Protein AF-0000000083667104 (afdb_homodimer)

Solvent-accessible surface area (backbone atoms only — not comparable to full-atom values): 19679 Å² total; per-residue (Å²): 136,78,73,72,74,75,64,78,79,69,70,77,66,68,76,66,66,68,68,72,68,55,72,66,58,61,68,67,57,19,69,73,42,95,52,36,67,61,43,44,55,56,64,67,62,56,71,74,85,70,64,26,41,65,53,47,34,52,52,40,44,51,52,30,41,53,45,38,52,52,40,45,53,52,37,52,53,61,61,67,43,81,88,63,50,70,68,55,45,53,49,37,54,51,29,44,54,34,42,53,48,40,46,52,50,47,61,51,40,53,53,28,56,74,70,64,39,30,64,57,35,26,50,53,26,48,47,42,38,50,36,45,45,30,44,62,47,38,85,48,92,82,55,75,47,71,85,72,84,62,66,59,63,60,49,46,48,52,34,35,54,38,26,51,47,36,24,52,46,32,52,72,63,35,80,130,133,84,67,75,78,73,67,80,76,69,69,79,66,70,75,62,66,68,66,72,66,56,71,65,58,61,70,67,57,18,69,73,41,96,52,35,68,61,41,44,54,56,63,67,62,55,72,74,84,70,65,26,40,66,54,47,34,52,53,41,46,49,53,32,42,52,46,39,52,52,40,45,54,51,38,54,51,59,61,67,42,82,86,63,50,71,67,54,45,52,48,38,54,50,29,43,54,33,42,53,50,40,45,52,50,48,60,52,40,52,52,28,56,75,70,64,39,29,65,59,37,26,50,52,27,50,47,41,38,50,36,44,44,31,44,61,48,38,84,49,92,80,56,77,47,70,86,71,84,62,66,59,65,61,49,44,48,52,34,36,54,38,26,52,49,35,23,52,44,32,52,74,63,35,80,131

Foldseek 3Di:
DPPPPPDDPDDVVVCPVPVVQAADDQQVLLVPAPHSVVSSVQQVPDDDDDRGLLVSLLSLLVVLLVLLVVLLVVLVVQCVDPPDDPLSNVLSVLLNVLSVVLNVLSVVLNVCSVVLVLVVSLVSLVVNLVSLCCSQCNDDPPDGGDPDPDCNNVSSVVSNRSSRSSNSSSVVSPDD/DPPDDPDDPDDPVVCPVPVVQAADDQQVLLVPAPHSVVSSVQQVPDDDDDRGLLVSLLSLLVVLLVLLVVLLVVLVVQCVDPPDDPLSNVLSVLLNVLSVVLNVLSVVLNVCSVVLVLVVSLVSLVVNLVSLCCSQQNDDPPDGGDPDPDCNNVSSVVSNRSSRSSSSSSVVSDDD

InterPro domains:
  IPR006501 Pectinesterase inhibitor domain [PF04043] (26-136)
  IPR006501 Pectinesterase inhibitor domain [SM00856] (21-169)
  IPR006501 Pectinesterase inhibitor domain [TIGR01614] (4-137)
  IPR034086 Pectinesterase inhibitor, plant [cd15797] (22-173)
  IPR035513 Invertase/pectin methylesterase inhibitor domain superfamily [G3DSA:1.20.140.40] (25-174)
  IPR035513 Invertase/pectin methylesterase inhibitor domain superfamily [SSF101148] (26-173)
  IPR052421 Plant Cell Wall Enzyme Inhibitor [PTHR36710] (5-174)

Secondary structure (DSSP, 8-state):
-GGGGG-------------------HHHHHTTSS-HHHHHHHHHT--SS--SHHHHHHHHHHHHHHHHHHHHHHHHHHHH-TT--HHHHHHHHHHHHHHHHHHHHHHHHHHHHHTT-HHHHHHHHHHHHHHHHHHHH-SSTTSPPP---SSHHHHHHHHHHHHHHHHHHHHHHS--/---GGGS------------------HHHHHTTSS-HHHHHHHHHT--SS--SHHHHHHHHHHHHHHHHHHHHHHHHHHHH-TT--HHHHHHHHHHHHHHHHHHHHHHHHHHHHHTT-HHHHHHHHHHHHHHHHHHHH-SSTTSPPP---SSHHHHHHHHHHHHHHHHHHHHHHS--

pLDDT: mean 89.09, std 19.54, range [28.02, 98.94]

Radius of gyration: 26.1 Å; Cα contacts (8 Å, |Δi|>4): 367; chains: 2; bounding box: 77×84×52 Å

Structure (mmCIF, N/CA/C/O backbone):
data_AF-0000000083667104-model_v1
#
loop_
_entity.id
_entity.type
_entity.pdbx_description
1 polymer 'Pectinesterase inhibitor 2-like'
#
loop_
_atom_site.group_PDB
_atom_site.id
_atom_site.type_symbol
_atom_site.label_atom_id
_atom_site.label_alt_id
_atom_site.label_comp_id
_atom_site.label_asym_id
_atom_site.label_entity_id
_atom_site.label_seq_id
_atom_site.pdbx_PDB_ins_code
_atom_site.Cartn_x
_atom_site.Cartn_y
_atom_site.Cartn_z
_atom_site.occupancy
_atom_site.B_iso_or_equiv
_atom_site.auth_seq_id
_atom_site.auth_comp_id
_atom_site.auth_asym_id
_atom_site.auth_atom_id
_atom_site.pdbx_PDB_model_num
ATOM 1 N N . MET A 1 1 ? 40.188 38.938 21.281 1 31.81 1 MET A N 1
ATOM 2 C CA . MET A 1 1 ? 38.781 38.656 21.531 1 31.81 1 MET A CA 1
ATOM 3 C C . MET A 1 1 ? 38.188 37.719 20.484 1 31.81 1 MET A C 1
ATOM 5 O O . MET A 1 1 ? 37.031 37.875 20.062 1 31.81 1 MET A O 1
ATOM 9 N N . ALA A 1 2 ? 38.938 37.031 19.875 1 39.56 2 ALA A N 1
ATOM 10 C CA . ALA A 1 2 ? 38.875 36.156 18.703 1 39.56 2 ALA A CA 1
ATOM 11 C C . ALA A 1 2 ? 38 34.938 18.969 1 39.56 2 ALA A C 1
ATOM 13 O O . ALA A 1 2 ? 37.969 34 18.172 1 39.56 2 ALA A O 1
ATOM 14 N N . ARG A 1 3 ? 37.562 34.875 20.297 1 39.25 3 ARG A N 1
ATOM 15 C CA . ARG A 1 3 ? 37.219 33.531 20.719 1 39.25 3 ARG A CA 1
ATOM 16 C C . ARG A 1 3 ? 36 33 19.938 1 39.25 3 ARG A C 1
ATOM 18 O O . ARG A 1 3 ? 35.75 31.781 19.922 1 39.25 3 ARG A O 1
ATOM 25 N N . LEU A 1 4 ? 35.031 33.875 19.766 1 39.53 4 LEU A N 1
ATOM 26 C CA . LEU A 1 4 ? 33.625 33.469 19.781 1 39.53 4 LEU A CA 1
ATOM 27 C C . LEU A 1 4 ? 33.281 32.75 18.484 1 39.53 4 LEU A C 1
ATOM 29 O O . LEU A 1 4 ? 32.094 32.438 18.25 1 39.53 4 LEU A O 1
ATOM 33 N N . SER A 1 5 ? 34.094 32.844 17.531 1 38.12 5 SER A N 1
ATOM 34 C CA . SER A 1 5 ? 33.5 32.531 16.25 1 38.12 5 SER A CA 1
ATOM 35 C C . SER A 1 5 ? 33.125 31.047 16.172 1 38.12 5 SER A C 1
ATOM 37 O O . SER A 1 5 ? 32.812 30.531 15.094 1 38.12 5 SER A O 1
ATOM 39 N N . PHE A 1 6 ? 33.719 30.266 17 1 39.62 6 PHE A N 1
ATOM 40 C CA . PHE A 1 6 ? 33.719 28.875 16.531 1 39.62 6 PHE A CA 1
ATOM 41 C C . PHE A 1 6 ? 32.281 28.297 16.609 1 39.62 6 PHE A C 1
ATOM 43 O O . PHE A 1 6 ? 32.125 27.078 16.562 1 39.62 6 PHE A O 1
ATOM 50 N N . ILE A 1 7 ? 31.266 29.109 17.094 1 34.06 7 ILE A N 1
ATOM 51 C CA . ILE A 1 7 ? 30.156 28.359 17.641 1 34.06 7 ILE A CA 1
ATOM 52 C C . ILE A 1 7 ? 29.578 27.422 16.578 1 34.06 7 ILE A C 1
ATOM 54 O O . ILE A 1 7 ? 29.438 26.219 16.812 1 34.06 7 ILE A O 1
ATOM 58 N N . ILE A 1 8 ? 28.281 27.75 16.094 1 35.47 8 ILE A N 1
ATOM 59 C CA . ILE A 1 8 ? 27.016 27.031 15.961 1 35.47 8 ILE A CA 1
ATOM 60 C C . ILE A 1 8 ? 26.984 26.281 14.633 1 35.47 8 ILE A C 1
ATOM 62 O O . ILE A 1 8 ? 26.562 26.844 13.609 1 35.47 8 ILE A O 1
ATOM 66 N N . VAL A 1 9 ? 28.047 26.016 13.992 1 39.09 9 VAL A N 1
ATOM 67 C CA . VAL A 1 9 ? 27.812 25.141 12.844 1 39.09 9 VAL A CA 1
ATOM 68 C C . VAL A 1 9 ? 27.047 23.906 13.281 1 39.09 9 VAL A C 1
ATOM 70 O O . VAL A 1 9 ? 27.547 22.781 13.188 1 39.09 9 VAL A O 1
ATOM 73 N N . VAL A 1 10 ? 26.344 24 14.406 1 32.97 10 VAL A N 1
ATOM 74 C CA . VAL A 1 10 ? 25.734 22.781 14.922 1 32.97 10 VAL A CA 1
ATOM 75 C C . VAL A 1 10 ? 25.156 21.969 13.766 1 32.97 10 VAL A C 1
ATOM 77 O O . VAL A 1 10 ? 24.953 22.5 12.664 1 32.97 10 VAL A O 1
ATOM 80 N N . PHE A 1 11 ? 24.219 20.969 14.242 1 32.06 11 PHE A N 1
ATOM 81 C CA . PHE A 1 11 ? 23.578 19.656 14.188 1 32.06 11 PHE A CA 1
ATOM 82 C C . PHE A 1 11 ? 22.5 19.609 13.117 1 32.06 11 PHE A C 1
ATOM 84 O O . PHE A 1 11 ? 21.438 19.016 13.32 1 32.06 11 PHE A O 1
ATOM 91 N N . LEU A 1 12 ? 22.312 20.594 12.414 1 32.56 12 LEU A N 1
ATOM 92 C CA . LEU A 1 12 ? 21.375 20.188 11.375 1 32.56 12 LEU A CA 1
ATOM 93 C C . LEU A 1 12 ? 21.75 18.828 10.805 1 32.56 12 LEU A C 1
ATOM 95 O O . LEU A 1 12 ? 22.297 18.75 9.703 1 32.56 12 LEU A O 1
ATOM 99 N N . LEU A 1 13 ? 22.641 18.062 11.406 1 33.5 13 LEU A N 1
ATOM 100 C CA . LEU A 1 13 ? 22.625 16.672 10.969 1 33.5 13 LEU A CA 1
ATOM 101 C C . LEU A 1 13 ? 21.203 16.188 10.758 1 33.5 13 LEU A C 1
ATOM 103 O O . LEU A 1 13 ? 20.469 15.984 11.727 1 33.5 13 LEU A O 1
ATOM 107 N N . CYS A 1 14 ? 20.391 16.812 9.984 1 36.59 14 CYS A N 1
ATOM 108 C CA . CYS A 1 14 ? 19.281 16.172 9.305 1 36.59 14 CYS A CA 1
ATOM 109 C C . CYS A 1 14 ? 19.391 14.648 9.383 1 36.59 14 CYS A C 1
ATOM 111 O O . CYS A 1 14 ? 20.344 14.07 8.859 1 36.59 14 CYS A O 1
ATOM 113 N N . VAL A 1 15 ? 18.969 13.977 10.438 1 36.56 15 VAL A N 1
ATOM 114 C CA . VAL A 1 15 ? 18.641 12.57 10.648 1 36.56 15 VAL A CA 1
ATOM 115 C C . VAL A 1 15 ? 18.203 11.945 9.328 1 36.56 15 VAL A C 1
ATOM 117 O O . VAL A 1 15 ? 17.016 11.992 8.977 1 36.56 15 VAL A O 1
ATOM 120 N N . SER A 1 16 ? 18.547 12.477 8.211 1 38.41 16 SER A N 1
ATOM 121 C CA . SER A 1 16 ? 18.406 11.406 7.234 1 38.41 16 SER A CA 1
ATOM 122 C C . SER A 1 16 ? 18.906 10.078 7.797 1 38.41 16 SER A C 1
ATOM 124 O O . SER A 1 16 ? 20.109 9.812 7.812 1 38.41 16 SER A O 1
ATOM 126 N N . PHE A 1 17 ? 18.594 9.648 8.922 1 38.94 17 PHE A N 1
ATOM 127 C CA . PHE A 1 17 ? 18.859 8.227 9.133 1 38.94 17 PHE A CA 1
ATOM 128 C C . PHE A 1 17 ? 18.875 7.477 7.809 1 38.94 17 PHE A C 1
ATOM 130 O O . PHE A 1 17 ? 17.828 7.301 7.18 1 38.94 17 PHE A O 1
ATOM 137 N N . ILE A 1 18 ? 19.781 7.762 6.98 1 44.53 18 ILE A N 1
ATOM 138 C CA . ILE A 1 18 ? 20.062 6.703 6.016 1 44.53 18 ILE A CA 1
ATOM 139 C C . ILE A 1 18 ? 19.688 5.348 6.613 1 44.53 18 ILE A C 1
ATOM 141 O O . ILE A 1 18 ? 20.391 4.832 7.484 1 44.53 18 ILE A O 1
ATOM 145 N N . TYR A 1 19 ? 18.547 5.211 7.02 1 49.09 19 TYR A N 1
ATOM 146 C CA . TYR A 1 19 ? 18.188 3.838 7.352 1 49.09 19 TYR A CA 1
ATOM 147 C C . TYR A 1 19 ? 18.984 2.842 6.527 1 49.09 19 TYR A C 1
ATOM 149 O O . TYR A 1 19 ? 18.875 2.814 5.297 1 49.09 19 TYR A O 1
ATOM 157 N N . ALA A 1 20 ? 20.375 2.775 6.766 1 58.25 20 ALA A N 1
ATOM 158 C CA . ALA A 1 20 ? 21.141 1.688 6.164 1 58.25 20 ALA A CA 1
ATOM 159 C C . ALA A 1 20 ? 20.25 0.479 5.883 1 58.25 20 ALA A C 1
ATOM 161 O O . ALA A 1 20 ? 19.547 -0.002 6.777 1 58.25 20 ALA A O 1
ATOM 162 N N . THR A 1 21 ? 19.969 0.361 4.602 1 77.19 21 THR A N 1
ATOM 163 C CA . THR A 1 21 ? 19.172 -0.807 4.227 1 77.19 21 THR A CA 1
ATOM 164 C C . THR A 1 21 ? 19.859 -2.092 4.688 1 77.19 21 THR A C 1
ATOM 166 O O . THR A 1 21 ? 21.094 -2.195 4.648 1 77.19 21 THR A O 1
ATOM 169 N N . LYS A 1 2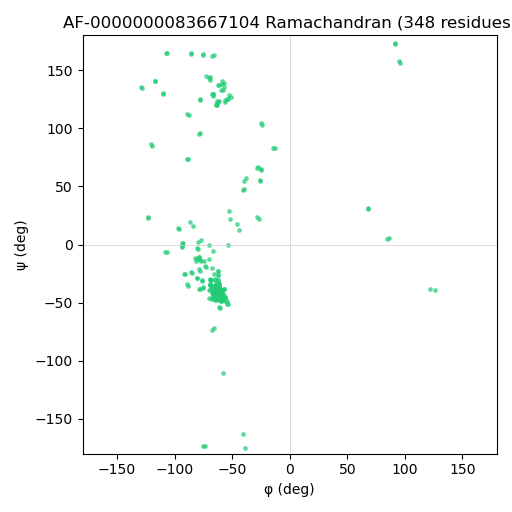2 ? 19.328 -2.852 5.387 1 90.19 22 LYS A N 1
ATOM 170 C CA . LYS A 1 22 ? 19.781 -4.121 5.938 1 90.19 22 LYS A CA 1
ATOM 171 C C . LYS A 1 22 ? 20.328 -5.035 4.844 1 90.19 22 LYS A C 1
ATOM 173 O O . LYS A 1 22 ? 19.75 -5.129 3.762 1 90.19 22 LYS A O 1
ATOM 178 N N . ILE A 1 23 ? 21.609 -5.496 5.145 1 94.69 23 ILE A N 1
ATOM 179 C CA . ILE A 1 23 ? 22.219 -6.441 4.223 1 94.69 23 ILE A CA 1
ATOM 180 C C . ILE A 1 23 ? 22.297 -7.82 4.875 1 94.69 23 ILE A C 1
ATOM 182 O O . ILE A 1 23 ? 22.688 -7.941 6.043 1 94.69 23 ILE A O 1
ATOM 186 N N . VAL A 1 24 ? 21.844 -8.852 4.199 1 96.12 24 VAL A N 1
ATOM 187 C CA . VAL A 1 24 ? 21.953 -10.258 4.574 1 96.12 24 VAL A CA 1
ATOM 188 C C . VAL A 1 24 ? 22.547 -11.055 3.414 1 96.12 24 VAL A C 1
ATOM 190 O O . VAL A 1 24 ? 22.156 -10.867 2.26 1 96.12 24 VAL A O 1
ATOM 193 N N . ASP A 1 25 ? 23.453 -11.875 3.746 1 96.25 25 ASP A N 1
ATOM 194 C CA . ASP A 1 25 ? 24.094 -12.703 2.732 1 96.25 25 ASP A CA 1
ATOM 195 C C . ASP A 1 25 ? 23.062 -13.547 1.978 1 96.25 25 ASP A C 1
ATOM 197 O O . ASP A 1 25 ? 22.172 -14.141 2.588 1 96.25 25 ASP A O 1
ATOM 201 N N . VAL A 1 26 ? 23.266 -13.625 0.68 1 97.75 26 VAL A N 1
ATOM 202 C CA . VAL A 1 26 ? 22.344 -14.344 -0.194 1 97.75 26 VAL A CA 1
ATOM 203 C C . VAL A 1 26 ? 22.234 -15.797 0.25 1 97.75 26 VAL A C 1
ATOM 205 O O . VAL A 1 26 ? 21.141 -16.375 0.266 1 97.75 26 VAL A O 1
ATOM 208 N N . ASN A 1 27 ? 23.359 -16.422 0.573 1 97.25 27 ASN A N 1
ATOM 209 C CA . ASN A 1 27 ? 23.344 -17.812 1.017 1 97.25 27 ASN A CA 1
ATOM 210 C C . ASN A 1 27 ? 22.484 -17.984 2.266 1 97.25 27 ASN A C 1
ATOM 212 O O . ASN A 1 27 ? 21.766 -18.984 2.402 1 97.25 27 ASN A O 1
ATOM 216 N N . THR A 1 28 ? 22.562 -17.047 3.125 1 98 28 THR A N 1
ATOM 217 C CA . THR A 1 28 ? 21.766 -17.062 4.348 1 98 28 THR A CA 1
ATOM 218 C C . THR A 1 28 ? 20.281 -16.953 4.02 1 98 28 THR A C 1
ATOM 220 O O . THR A 1 28 ? 19.453 -17.688 4.578 1 98 28 THR A O 1
ATOM 223 N N . ILE A 1 29 ? 19.938 -16.062 3.078 1 98.44 29 ILE A N 1
ATOM 224 C CA . ILE A 1 29 ? 18.547 -15.906 2.643 1 98.44 29 ILE A CA 1
ATOM 225 C C . ILE A 1 29 ? 18.047 -17.219 2.033 1 98.44 29 ILE A C 1
ATOM 227 O O . ILE A 1 29 ? 17 -17.719 2.412 1 98.44 29 ILE A O 1
ATOM 231 N N . CYS A 1 30 ? 18.859 -17.766 1.195 1 98.69 30 CYS A N 1
ATOM 232 C CA . CYS A 1 30 ? 18.406 -18.844 0.333 1 98.69 30 CYS A CA 1
ATOM 233 C C . CYS A 1 30 ? 18.328 -20.172 1.096 1 98.69 30 CYS A C 1
ATOM 235 O O . CYS A 1 30 ? 17.578 -21.062 0.722 1 98.69 30 CYS A O 1
ATOM 237 N N . LYS A 1 31 ? 19.031 -20.297 2.146 1 98.31 31 LYS A N 1
ATOM 238 C CA . LYS A 1 31 ? 18.969 -21.5 2.982 1 98.31 31 LYS A CA 1
ATOM 239 C C . LYS A 1 31 ? 17.562 -21.672 3.57 1 98.31 31 LYS A C 1
ATOM 241 O O . LYS A 1 31 ? 17.172 -22.781 3.934 1 98.31 31 LYS A O 1
ATOM 246 N N . ASN A 1 32 ? 16.859 -20.594 3.646 1 97.88 32 ASN A N 1
ATOM 247 C CA . ASN A 1 32 ? 15.523 -20.609 4.246 1 97.88 32 ASN A CA 1
ATOM 248 C C . ASN A 1 32 ? 14.43 -20.734 3.189 1 97.88 32 ASN A C 1
ATOM 250 O O . ASN A 1 32 ? 13.258 -20.5 3.475 1 97.88 32 ASN A O 1
ATOM 254 N N . THR A 1 33 ? 14.75 -21.062 2.02 1 98.5 33 THR A N 1
ATOM 255 C CA . THR A 1 33 ? 13.766 -21.266 0.959 1 98.5 33 THR A CA 1
ATOM 256 C C . THR A 1 33 ? 13.594 -22.75 0.645 1 98.5 33 THR A C 1
ATOM 258 O O . THR A 1 33 ? 14.43 -23.562 1.024 1 98.5 33 THR A O 1
ATOM 261 N N . ILE A 1 34 ? 12.562 -23.016 -0.033 1 97.81 34 ILE A N 1
ATOM 262 C CA . ILE A 1 34 ? 12.25 -24.391 -0.404 1 97.81 34 ILE A CA 1
ATOM 263 C C . ILE A 1 34 ? 13.305 -24.906 -1.381 1 97.81 34 ILE A C 1
ATOM 265 O O . ILE A 1 34 ? 13.703 -26.078 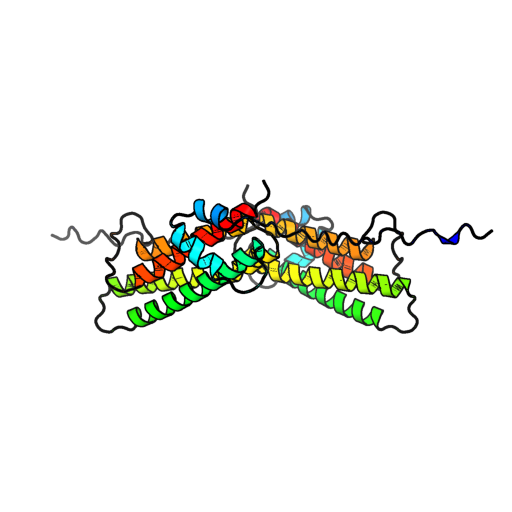-1.306 1 97.81 34 ILE A O 1
ATOM 269 N N . ASN A 1 35 ? 13.727 -24.141 -2.336 1 98.44 35 ASN A N 1
ATOM 270 C CA . ASN A 1 35 ? 14.734 -24.469 -3.34 1 98.44 35 ASN A CA 1
ATOM 271 C C . ASN A 1 35 ? 15.922 -23.5 -3.277 1 98.44 35 ASN A C 1
ATOM 273 O O . ASN A 1 35 ? 15.992 -22.547 -4.055 1 98.44 35 ASN A O 1
ATOM 277 N N . PRO A 1 36 ? 16.891 -23.812 -2.41 1 98.62 36 PRO A N 1
ATOM 278 C CA . PRO A 1 36 ? 18.016 -22.906 -2.189 1 98.62 36 PRO A CA 1
ATOM 279 C C . PRO A 1 36 ? 18.844 -22.672 -3.449 1 98.62 36 PRO A C 1
ATOM 281 O O . PRO A 1 36 ? 19.359 -21.562 -3.664 1 98.62 36 PRO A O 1
ATOM 284 N N . SER A 1 37 ? 19 -23.672 -4.25 1 98.44 37 SER A N 1
ATOM 285 C CA . SER A 1 37 ? 19.781 -23.531 -5.469 1 98.44 37 SER A CA 1
ATOM 286 C C . SER A 1 37 ? 19.109 -22.547 -6.438 1 98.44 37 SER A C 1
ATOM 288 O O . SER A 1 37 ? 19.781 -21.688 -7.012 1 98.44 37 SER A O 1
ATOM 290 N N . PHE A 1 38 ? 17.875 -22.719 -6.613 1 98.75 38 PHE A N 1
ATOM 291 C CA . PHE A 1 38 ? 17.125 -21.781 -7.461 1 98.75 38 PHE A CA 1
ATOM 292 C C . PHE A 1 38 ? 17.203 -20.375 -6.918 1 98.75 38 PHE A C 1
ATOM 294 O O . PHE A 1 38 ? 17.453 -19.422 -7.672 1 98.75 38 PHE A O 1
ATOM 301 N N . CYS A 1 39 ? 17 -20.188 -5.598 1 98.88 39 CYS A N 1
ATOM 302 C CA . CYS A 1 39 ? 17.094 -18.906 -4.918 1 98.88 39 CYS A CA 1
ATOM 303 C C . CYS A 1 39 ? 18.438 -18.25 -5.172 1 98.88 39 CYS A C 1
ATOM 305 O O . CYS A 1 39 ? 18.516 -17.094 -5.57 1 98.88 39 CYS A O 1
ATOM 307 N N . SER A 1 40 ? 19.516 -19.016 -4.992 1 98.44 40 SER A N 1
ATOM 308 C CA . SER A 1 40 ? 20.875 -18.5 -5.172 1 98.44 40 SER A CA 1
ATOM 309 C C . SER A 1 40 ? 21.094 -18.031 -6.602 1 98.44 40 SER A C 1
ATOM 311 O O . SER A 1 40 ? 21.641 -16.938 -6.82 1 98.44 40 SER A O 1
ATOM 313 N N . THR A 1 41 ? 20.703 -18.781 -7.516 1 98.44 41 THR A N 1
ATOM 314 C CA . THR A 1 41 ? 20.844 -18.422 -8.922 1 98.44 41 THR A CA 1
ATOM 315 C C . THR A 1 41 ? 20.078 -17.141 -9.227 1 98.44 41 THR A C 1
ATOM 317 O O . THR A 1 41 ? 20.609 -16.219 -9.852 1 98.44 41 THR A O 1
ATOM 320 N N . LEU A 1 42 ? 18.844 -17.078 -8.781 1 98.69 42 LEU A N 1
ATOM 321 C CA . LEU A 1 42 ? 17.984 -15.938 -9.055 1 98.69 42 LEU A CA 1
ATOM 322 C C . LEU A 1 42 ? 18.578 -14.664 -8.461 1 98.69 42 LEU A C 1
ATOM 324 O O . LEU A 1 42 ? 18.766 -13.672 -9.172 1 98.69 42 LEU A O 1
ATOM 328 N N . LEU A 1 43 ? 18.906 -14.648 -7.172 1 98.56 43 LEU A N 1
ATOM 329 C CA . LEU A 1 43 ? 19.359 -13.445 -6.488 1 98.56 43 LEU A CA 1
ATOM 330 C C . LEU A 1 43 ? 20.719 -13.008 -6.992 1 98.56 43 LEU A C 1
ATOM 332 O O . LEU A 1 43 ? 21.016 -11.812 -7.055 1 98.56 43 LEU A O 1
ATOM 336 N N . ASN A 1 44 ? 21.516 -13.961 -7.406 1 97.12 44 ASN A N 1
ATOM 337 C CA . ASN A 1 44 ? 22.844 -13.617 -7.93 1 97.12 44 ASN A CA 1
ATOM 338 C C . ASN A 1 44 ? 22.75 -13.086 -9.359 1 97.12 44 ASN A C 1
ATOM 340 O O . ASN A 1 44 ? 23.719 -12.523 -9.875 1 97.12 44 ASN A O 1
ATOM 344 N N . SER A 1 45 ? 21.688 -13.258 -9.945 1 96.81 45 SER A N 1
ATOM 345 C CA . SER A 1 45 ? 21.5 -12.758 -11.305 1 96.81 45 SER A CA 1
ATOM 346 C C . SER A 1 45 ? 21.141 -11.273 -11.305 1 96.81 45 SER A C 1
ATOM 348 O O . SER A 1 45 ? 21.125 -10.633 -12.359 1 96.81 45 SER A O 1
ATOM 350 N N . LYS A 1 46 ? 20.781 -10.758 -10.164 1 95.5 46 LYS A N 1
ATOM 351 C CA . LYS A 1 46 ? 20.438 -9.336 -10.102 1 95.5 46 LYS A CA 1
ATOM 352 C C . LYS A 1 46 ? 21.609 -8.477 -10.57 1 95.5 46 LYS A C 1
ATOM 354 O O . LYS A 1 46 ? 22.75 -8.656 -10.109 1 95.5 46 LYS A O 1
ATOM 359 N N . SER A 1 47 ? 21.359 -7.578 -11.375 1 91.88 47 SER A N 1
ATOM 360 C CA . SER A 1 47 ? 22.359 -6.621 -11.82 1 91.88 47 SER A CA 1
ATOM 361 C C . SER A 1 47 ? 22.469 -5.445 -10.859 1 91.88 47 SER A C 1
ATOM 363 O O . SER A 1 47 ? 21.594 -5.242 -10.016 1 91.88 47 SER A O 1
ATOM 365 N N . GLY A 1 48 ? 23.469 -4.797 -11 1 87.06 48 GLY A N 1
ATOM 366 C CA . GLY A 1 48 ? 23.656 -3.619 -10.164 1 87.06 48 GLY A CA 1
ATOM 367 C C . GLY A 1 48 ? 24.406 -3.902 -8.883 1 87.06 48 GLY A C 1
ATOM 368 O O . GLY A 1 48 ? 24.594 -5.062 -8.508 1 87.06 48 GLY A O 1
ATOM 369 N N . ALA A 1 49 ? 24.703 -2.84 -8.234 1 78.62 49 ALA A N 1
ATOM 370 C CA . ALA A 1 49 ? 25.609 -2.959 -7.09 1 78.62 49 ALA A CA 1
ATOM 371 C C . ALA A 1 49 ? 24.828 -3.191 -5.797 1 78.62 49 ALA A C 1
ATOM 373 O O . ALA A 1 49 ? 25.328 -3.826 -4.867 1 78.62 49 ALA A O 1
ATOM 374 N N . SER A 1 50 ? 23.641 -2.775 -5.785 1 85.31 50 SER A N 1
ATOM 375 C CA . SER A 1 50 ? 22.922 -2.857 -4.516 1 85.31 50 SER A CA 1
ATOM 376 C C . SER A 1 50 ? 22.438 -4.277 -4.242 1 85.31 50 SER A C 1
ATOM 378 O O . SER A 1 50 ? 21.797 -4.898 -5.09 1 85.31 50 SER A O 1
ATOM 380 N N . ARG A 1 51 ? 22.906 -4.695 -3.039 1 91.56 51 ARG A N 1
ATOM 381 C CA . ARG A 1 51 ? 22.5 -6.035 -2.621 1 91.56 51 ARG A CA 1
ATOM 382 C C . ARG A 1 51 ? 21.797 -5.996 -1.272 1 91.56 51 ARG A C 1
ATOM 384 O O . ARG A 1 51 ? 21.781 -6.988 -0.539 1 91.56 51 ARG A O 1
ATOM 391 N N . ASP A 1 52 ? 21.25 -4.828 -0.956 1 96.12 52 ASP A N 1
ATOM 392 C CA . ASP A 1 52 ? 20.484 -4.773 0.289 1 96.12 52 ASP A CA 1
ATOM 393 C C . ASP A 1 52 ? 19.125 -5.449 0.134 1 96.12 52 ASP A C 1
ATOM 395 O O . ASP A 1 52 ? 18.688 -5.711 -0.986 1 96.12 52 ASP A O 1
ATOM 399 N N . LEU A 1 53 ? 18.516 -5.754 1.227 1 97.94 53 LEU A N 1
ATOM 400 C CA . LEU A 1 53 ? 17.281 -6.535 1.245 1 97.94 53 LEU A CA 1
ATOM 401 C C . LEU A 1 53 ? 16.188 -5.848 0.431 1 97.94 53 LEU A C 1
ATOM 403 O O . LEU A 1 53 ? 15.43 -6.512 -0.281 1 97.94 53 LEU A O 1
ATOM 407 N N . VAL A 1 54 ? 16.047 -4.543 0.576 1 97.69 54 VAL A N 1
ATOM 408 C CA . VAL A 1 54 ? 15 -3.826 -0.135 1 97.69 54 VAL A CA 1
ATOM 409 C C . VAL A 1 54 ? 15.211 -3.947 -1.641 1 97.69 54 VAL A C 1
ATOM 411 O O . VAL A 1 54 ? 14.281 -4.242 -2.389 1 97.69 54 VAL A O 1
ATOM 414 N N . SER A 1 55 ? 16.453 -3.734 -2.053 1 97.5 55 SER A N 1
ATOM 415 C CA . SER A 1 55 ? 16.75 -3.838 -3.477 1 97.5 55 SER A CA 1
ATOM 416 C C . SER A 1 55 ? 16.562 -5.266 -3.98 1 97.5 55 SER A C 1
ATOM 418 O O . SER A 1 55 ? 16.094 -5.473 -5.102 1 97.5 55 SER A O 1
ATOM 420 N N . LEU A 1 56 ? 16.891 -6.266 -3.232 1 98.5 56 LEU A N 1
ATOM 421 C CA . LEU A 1 56 ? 16.672 -7.66 -3.598 1 98.5 56 LEU A CA 1
ATOM 422 C C . LEU A 1 56 ? 15.18 -7.973 -3.689 1 98.5 56 LEU A C 1
ATOM 424 O O . LEU A 1 56 ? 14.734 -8.656 -4.617 1 98.5 56 LEU A O 1
ATOM 428 N N . ALA A 1 57 ? 14.484 -7.457 -2.721 1 98.56 57 ALA A N 1
ATOM 429 C CA . ALA A 1 57 ? 13.039 -7.664 -2.744 1 98.56 57 ALA A CA 1
ATOM 430 C C . ALA A 1 57 ? 12.414 -7.051 -3.994 1 98.56 57 ALA A C 1
ATOM 432 O O . ALA A 1 57 ? 11.617 -7.695 -4.68 1 98.56 57 ALA A O 1
ATOM 433 N N . GLN A 1 58 ? 12.836 -5.836 -4.309 1 98.38 58 GLN A N 1
ATOM 434 C CA . GLN A 1 58 ? 12.32 -5.156 -5.492 1 98.38 58 GLN A CA 1
ATOM 435 C C . GLN A 1 58 ? 12.648 -5.941 -6.762 1 98.38 58 GLN A C 1
ATOM 437 O O . GLN A 1 58 ? 11.781 -6.133 -7.621 1 98.38 58 GLN A O 1
ATOM 442 N N . TYR A 1 59 ? 13.875 -6.371 -6.867 1 98.69 59 TYR A N 1
ATOM 443 C CA . TYR A 1 59 ? 14.289 -7.172 -8.016 1 98.69 59 TYR A CA 1
ATOM 444 C C . TYR A 1 59 ? 13.438 -8.43 -8.141 1 98.69 59 TYR A C 1
ATOM 446 O O . TYR A 1 59 ? 12.961 -8.758 -9.234 1 98.69 59 TYR A O 1
ATOM 454 N N . THR A 1 60 ? 13.25 -9.102 -7.074 1 98.88 60 THR A N 1
ATOM 455 C CA . THR A 1 60 ? 12.531 -10.375 -7.094 1 98.88 60 THR A CA 1
ATOM 456 C C . THR A 1 60 ? 11.047 -10.156 -7.391 1 98.88 60 THR A C 1
ATOM 458 O O . THR A 1 60 ? 10.422 -10.977 -8.062 1 98.88 60 THR A O 1
ATOM 461 N N . ILE A 1 61 ? 10.477 -9.039 -6.902 1 98.94 61 ILE A N 1
ATOM 462 C CA . ILE A 1 61 ? 9.102 -8.672 -7.238 1 98.94 61 ILE A CA 1
ATOM 463 C C . ILE A 1 61 ? 8.984 -8.445 -8.742 1 98.94 61 ILE A C 1
ATOM 465 O O . ILE A 1 61 ? 8.023 -8.891 -9.375 1 98.94 61 ILE A O 1
ATOM 469 N N . ASP A 1 62 ? 9.961 -7.816 -9.281 1 98.88 62 ASP A N 1
ATOM 470 C CA . ASP A 1 62 ? 9.945 -7.59 -10.727 1 98.88 62 ASP A CA 1
ATOM 471 C C . ASP A 1 62 ? 10.016 -8.914 -11.492 1 98.88 62 ASP A C 1
ATOM 473 O O . ASP A 1 62 ? 9.344 -9.086 -12.508 1 98.88 62 ASP A O 1
ATOM 477 N N . VAL A 1 63 ? 10.844 -9.812 -11.062 1 98.94 63 VAL A N 1
ATOM 478 C CA . VAL A 1 63 ? 10.945 -11.125 -11.688 1 98.94 63 VAL A CA 1
ATOM 479 C C . VAL A 1 63 ? 9.609 -11.859 -11.586 1 98.94 63 VAL A C 1
ATOM 481 O O . VAL A 1 63 ? 9.141 -12.445 -12.562 1 98.94 63 VAL A O 1
ATOM 484 N N . ALA A 1 64 ? 9 -11.812 -10.383 1 98.94 64 ALA A N 1
ATOM 485 C CA . ALA A 1 64 ? 7.691 -12.438 -10.195 1 98.94 64 ALA A CA 1
ATOM 486 C C . ALA A 1 64 ? 6.656 -11.82 -11.133 1 98.94 64 ALA A C 1
ATOM 488 O O . ALA A 1 64 ? 5.84 -12.539 -11.719 1 98.94 64 ALA A O 1
ATOM 489 N N . HIS A 1 65 ? 6.648 -10.531 -11.227 1 98.94 65 HIS A N 1
ATOM 490 C CA . HIS A 1 65 ? 5.715 -9.82 -12.094 1 98.94 65 HIS A CA 1
ATOM 491 C C . HIS A 1 65 ? 5.852 -10.273 -13.547 1 98.94 65 HIS A C 1
ATOM 493 O O . HIS A 1 65 ? 4.852 -10.562 -14.203 1 98.94 65 HIS A O 1
ATOM 499 N N . THR A 1 66 ? 7.055 -10.336 -14.023 1 98.94 66 THR A N 1
ATOM 500 C CA . THR A 1 66 ? 7.32 -10.789 -15.391 1 98.94 66 THR A CA 1
ATOM 501 C C . THR A 1 66 ? 6.816 -12.211 -15.594 1 98.94 66 THR A C 1
ATOM 503 O O . THR A 1 66 ? 6.129 -12.5 -16.578 1 98.94 66 THR A O 1
ATOM 506 N N . ASN A 1 67 ? 7.141 -13.102 -14.664 1 98.94 67 ASN A N 1
ATOM 507 C CA . ASN A 1 67 ? 6.727 -14.492 -14.805 1 98.94 67 ASN A CA 1
ATOM 508 C C . ASN A 1 67 ? 5.215 -14.648 -14.695 1 98.94 67 ASN A C 1
ATOM 510 O O . ASN A 1 67 ? 4.617 -15.477 -15.383 1 98.94 67 ASN A O 1
ATOM 514 N N . ALA A 1 68 ? 4.602 -13.859 -13.836 1 98.94 68 ALA A N 1
ATOM 515 C CA . ALA A 1 68 ? 3.143 -13.883 -13.758 1 98.94 68 ALA A CA 1
ATOM 516 C C . ALA A 1 68 ? 2.51 -13.414 -15.062 1 98.94 68 ALA A C 1
ATOM 518 O O . ALA A 1 68 ? 1.537 -14 -15.531 1 98.94 68 ALA A O 1
ATOM 519 N N . THR A 1 69 ? 3.049 -12.398 -15.641 1 98.94 69 THR A N 1
ATOM 520 C CA . THR A 1 69 ? 2.547 -11.883 -16.906 1 98.94 69 THR A CA 1
ATOM 521 C C . THR A 1 69 ? 2.711 -12.914 -18.016 1 98.94 69 THR A C 1
ATOM 523 O O . THR A 1 69 ? 1.796 -13.117 -18.828 1 98.94 69 THR A O 1
ATOM 526 N N . ASN A 1 70 ? 3.836 -13.562 -18.062 1 98.94 70 ASN A N 1
ATOM 527 C CA . ASN A 1 70 ? 4.051 -14.641 -19.031 1 98.94 70 ASN A CA 1
ATOM 528 C C . ASN A 1 70 ? 3.059 -15.781 -18.828 1 98.94 70 ASN A C 1
ATOM 530 O O . ASN A 1 70 ? 2.602 -16.391 -19.781 1 98.94 70 ASN A O 1
ATOM 534 N N . THR A 1 71 ? 2.793 -16.062 -17.578 1 98.94 71 THR A N 1
ATOM 535 C CA . THR A 1 71 ? 1.823 -17.109 -17.266 1 98.94 71 THR A CA 1
ATOM 536 C C . THR A 1 71 ? 0.433 -16.719 -17.766 1 98.94 71 THR A C 1
ATOM 538 O O . THR A 1 71 ? -0.283 -17.547 -18.328 1 98.94 71 THR A O 1
ATOM 541 N N . ILE A 1 72 ? 0.055 -15.461 -17.578 1 98.94 72 ILE A N 1
ATOM 542 C CA . ILE A 1 72 ? -1.221 -14.961 -18.078 1 98.94 72 ILE A CA 1
ATOM 543 C C . ILE A 1 72 ? -1.286 -15.148 -19.594 1 98.94 72 ILE A C 1
ATOM 545 O O . ILE A 1 72 ? -2.293 -15.625 -20.125 1 98.94 72 ILE A O 1
ATOM 549 N N . ASN A 1 73 ? -0.216 -14.82 -20.266 1 98.94 73 ASN A N 1
ATOM 550 C CA . ASN A 1 73 ? -0.163 -15 -21.719 1 98.94 73 ASN A CA 1
ATOM 551 C C . ASN A 1 73 ? -0.385 -16.453 -22.109 1 98.94 73 ASN A C 1
ATOM 553 O O . ASN A 1 73 ? -1.112 -16.734 -23.062 1 98.94 73 ASN A O 1
ATOM 557 N N . LEU A 1 74 ? 0.254 -17.375 -21.422 1 98.88 74 LEU A N 1
ATOM 558 C CA . LEU A 1 74 ? 0.055 -18.797 -21.672 1 98.88 74 LEU A CA 1
ATOM 559 C C . LEU A 1 74 ? -1.401 -19.188 -21.453 1 98.88 74 LEU A C 1
ATOM 561 O O . LEU A 1 74 ? -1.989 -19.891 -22.281 1 98.88 74 LEU A O 1
ATOM 565 N N . ILE A 1 75 ? -1.994 -18.719 -20.375 1 98.88 75 ILE A N 1
ATOM 566 C CA . ILE A 1 75 ? -3.373 -19.047 -20.047 1 98.88 75 ILE A CA 1
ATOM 567 C C . ILE A 1 75 ? -4.309 -18.562 -21.141 1 98.88 75 ILE A C 1
ATOM 569 O O . ILE A 1 75 ? -5.215 -19.281 -21.562 1 98.88 75 ILE A O 1
ATOM 573 N N . GLU A 1 76 ? -4.059 -17.406 -21.578 1 98.81 76 GLU A N 1
ATOM 574 C CA . GLU A 1 76 ? -4.902 -16.844 -22.625 1 98.81 76 GLU A CA 1
ATOM 575 C C . GLU A 1 76 ? -4.812 -17.688 -23.906 1 98.81 76 GLU A C 1
ATOM 577 O O . GLU A 1 76 ? -5.82 -17.891 -24.594 1 98.81 76 GLU A O 1
ATOM 582 N N . LYS A 1 77 ? -3.635 -18.109 -24.219 1 98.69 77 LYS A N 1
ATOM 583 C CA . LYS A 1 77 ? -3.482 -19 -25.375 1 98.69 77 LYS A CA 1
ATOM 584 C C . LYS A 1 77 ? -4.254 -20.297 -25.172 1 98.69 77 LYS A C 1
ATOM 586 O O . LYS A 1 77 ? -4.855 -20.812 -26.125 1 98.69 77 LYS A O 1
ATOM 591 N N . LEU A 1 78 ? -4.188 -20.859 -23.969 1 98.56 78 LEU A N 1
ATOM 592 C CA . LEU A 1 78 ? -4.875 -22.109 -23.656 1 98.56 78 LEU A CA 1
ATOM 593 C C . LEU A 1 78 ? -6.387 -21.938 -23.734 1 98.56 78 LEU A C 1
ATOM 595 O O . LEU A 1 78 ? -7.098 -22.828 -24.203 1 98.56 78 LEU A O 1
ATOM 599 N N . ILE A 1 79 ? -6.875 -20.812 -23.312 1 98.5 79 ILE A N 1
ATOM 600 C CA . ILE A 1 79 ? -8.297 -20.5 -23.391 1 98.5 79 ILE A CA 1
ATOM 601 C C . ILE A 1 79 ? -8.727 -20.406 -24.859 1 98.5 79 ILE A C 1
ATOM 603 O O . ILE A 1 79 ? -9.82 -20.844 -25.219 1 98.5 79 ILE A O 1
ATOM 607 N N . ALA A 1 80 ? -7.875 -19.891 -25.641 1 98 80 ALA A N 1
ATOM 608 C CA . ALA A 1 80 ? -8.203 -19.656 -27.047 1 98 80 ALA A CA 1
ATOM 609 C C . ALA A 1 80 ? -8.117 -20.938 -27.859 1 98 80 ALA A C 1
ATOM 611 O O . ALA A 1 80 ? -8.57 -20.984 -29.016 1 98 80 ALA A O 1
ATOM 612 N N . GLN A 1 81 ? -7.574 -21.953 -27.266 1 95.25 81 GLN A N 1
ATOM 613 C CA . GLN A 1 81 ? -7.379 -23.203 -28 1 95.25 81 GLN A CA 1
ATOM 614 C C . GLN A 1 81 ? -8.719 -23.844 -28.359 1 95.25 81 GLN A C 1
ATOM 616 O O . GLN A 1 81 ? -9.555 -24.062 -27.484 1 95.25 81 GLN A O 1
ATOM 621 N N . LYS A 1 82 ? -8.945 -24.203 -29.547 1 91.44 82 LYS A N 1
ATOM 622 C CA . LYS A 1 82 ? -10.164 -24.844 -30.031 1 91.44 82 LYS A CA 1
ATOM 623 C C . LYS A 1 82 ? -10.25 -26.297 -29.547 1 91.44 82 LYS A C 1
ATOM 625 O O . LYS A 1 82 ? -9.234 -27 -29.484 1 91.44 82 LYS A O 1
ATOM 630 N N . GLY A 1 83 ? -11.383 -26.797 -29.266 1 91 83 GLY A N 1
ATOM 631 C CA . GLY A 1 83 ? -11.617 -28.203 -28.938 1 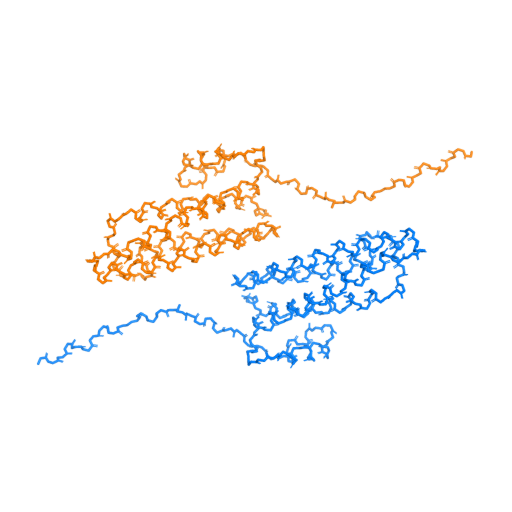91 83 GLY A CA 1
ATOM 632 C C . GLY A 1 83 ? -11.375 -28.516 -27.484 1 91 83 GLY A C 1
ATOM 633 O O . GLY A 1 83 ? -11.414 -29.688 -27.078 1 91 83 GLY A O 1
ATOM 634 N N . SER A 1 84 ? -11.102 -27.5 -26.719 1 90.12 84 SER A N 1
ATOM 635 C CA . SER A 1 84 ? -10.906 -27.719 -25.281 1 90.12 84 SER A CA 1
ATOM 636 C C . SER A 1 84 ? -12.219 -28.109 -24.594 1 90.12 84 SER A C 1
ATOM 638 O O . SER A 1 84 ? -13.289 -27.656 -25 1 90.12 84 SER A O 1
ATOM 640 N N . SER A 1 85 ? -12.117 -28.984 -23.625 1 93.94 85 SER A N 1
ATOM 641 C CA . SER A 1 85 ? -13.289 -29.375 -22.844 1 93.94 85 SER A CA 1
ATOM 642 C C . SER A 1 85 ? -13.805 -28.219 -22 1 93.94 85 SER A C 1
ATOM 644 O O . SER A 1 85 ? -13.07 -27.266 -21.734 1 93.94 85 SER A O 1
ATOM 646 N N . GLU A 1 86 ? -15.078 -28.375 -21.547 1 94.44 86 GLU A N 1
ATOM 647 C CA . GLU A 1 86 ? -15.648 -27.391 -20.625 1 94.44 86 GLU A CA 1
ATOM 648 C C . GLU A 1 86 ? -14.859 -27.328 -19.328 1 94.44 86 GLU A C 1
ATOM 650 O O . GLU A 1 86 ? -14.641 -26.234 -18.781 1 94.44 86 GLU A O 1
ATOM 655 N N . GLU A 1 87 ? -14.422 -28.438 -18.875 1 92.88 87 GLU A N 1
ATOM 656 C CA . GLU A 1 87 ? -13.641 -28.516 -17.641 1 92.88 87 GLU A CA 1
ATOM 657 C C . GLU A 1 87 ? -12.312 -27.766 -17.781 1 92.88 87 GLU A C 1
ATOM 659 O O . GLU A 1 87 ? -11.891 -27.062 -16.875 1 92.88 87 GLU A O 1
ATOM 664 N N . ALA A 1 88 ? -11.742 -27.938 -18.906 1 95.31 88 ALA A N 1
ATOM 665 C CA . ALA A 1 88 ? -10.484 -27.25 -19.172 1 95.31 88 ALA A CA 1
ATOM 666 C C . ALA A 1 88 ? -10.688 -25.734 -19.219 1 95.31 88 ALA A C 1
ATOM 668 O O . ALA A 1 88 ? -9.914 -24.984 -18.641 1 95.31 88 ALA A O 1
ATOM 669 N N . GLN A 1 89 ? -11.742 -25.344 -19.906 1 96.62 89 GLN A N 1
ATOM 670 C CA . GLN A 1 89 ? -12.055 -23.922 -20.016 1 96.62 89 GLN A CA 1
ATOM 671 C C . GLN A 1 89 ? -12.312 -23.297 -18.656 1 96.62 89 GLN A C 1
ATOM 673 O O . GLN A 1 89 ? -11.789 -22.219 -18.344 1 96.62 89 GLN A O 1
ATOM 678 N N . MET A 1 90 ? -13.062 -23.922 -17.844 1 94.62 90 MET A N 1
ATOM 679 C CA . MET A 1 90 ? -13.344 -23.422 -16.5 1 94.62 90 MET A CA 1
ATOM 680 C C . MET A 1 90 ? -12.062 -23.312 -15.688 1 94.62 90 MET A C 1
ATOM 682 O O . MET A 1 90 ? -11.859 -22.312 -14.977 1 94.62 90 MET A O 1
ATOM 686 N N . HIS A 1 91 ? -11.227 -24.328 -15.82 1 95.56 91 HIS A N 1
ATOM 687 C CA . HIS A 1 91 ? -9.938 -24.344 -15.141 1 95.56 91 HIS A CA 1
ATOM 688 C C . HIS A 1 91 ? -9.094 -23.141 -15.547 1 95.56 91 HIS A C 1
ATOM 690 O O . HIS A 1 91 ? -8.617 -22.391 -14.688 1 95.56 91 HIS A O 1
ATOM 696 N N . TYR A 1 92 ? -8.992 -22.828 -16.797 1 97.94 92 TYR A N 1
ATOM 697 C CA . TYR A 1 92 ? -8.109 -21.766 -17.281 1 97.94 92 TYR A CA 1
ATOM 698 C C . TYR A 1 92 ? -8.695 -20.391 -16.969 1 97.94 92 TYR A C 1
ATOM 700 O O . TYR A 1 92 ? -7.961 -19.453 -16.672 1 97.94 92 TYR A O 1
ATOM 708 N N . HIS A 1 93 ? -9.969 -20.266 -17.062 1 97.69 93 HIS A N 1
ATOM 709 C CA . HIS A 1 93 ? -10.57 -18.984 -16.672 1 97.69 93 HIS A CA 1
ATOM 710 C C . HIS A 1 93 ? -10.359 -18.719 -15.18 1 97.69 93 HIS A C 1
ATOM 712 O O . HIS A 1 93 ? -10.094 -17.578 -14.789 1 97.69 93 HIS A O 1
ATOM 718 N N . SER A 1 94 ? -10.469 -19.75 -14.398 1 96.69 94 SER A N 1
ATOM 719 C CA . SER A 1 94 ? -10.188 -19.609 -12.977 1 96.69 94 SER A CA 1
ATOM 720 C C . SER A 1 94 ? -8.734 -19.203 -12.742 1 96.69 94 SER A C 1
ATOM 722 O O . SER A 1 94 ? -8.453 -18.281 -11.977 1 96.69 94 SER A O 1
ATOM 724 N N . CYS A 1 95 ? -7.879 -19.812 -13.477 1 98.5 95 CYS A N 1
ATOM 725 C CA . CYS A 1 95 ? -6.461 -19.484 -13.344 1 98.5 95 CYS A CA 1
ATOM 726 C C . CYS A 1 95 ? -6.18 -18.078 -13.82 1 98.5 95 CYS A C 1
ATOM 728 O O . CYS A 1 95 ? -5.371 -17.359 -13.219 1 98.5 95 CYS A O 1
ATOM 730 N N . LEU A 1 96 ? -6.828 -17.672 -14.844 1 98.88 96 LEU A N 1
ATOM 731 C CA . LEU A 1 96 ? -6.656 -16.312 -15.328 1 98.88 96 LEU A CA 1
ATOM 732 C C . LEU A 1 96 ? -7.027 -15.305 -14.25 1 98.88 96 LEU A C 1
ATOM 734 O O . LEU A 1 96 ? -6.312 -14.32 -14.039 1 98.88 96 LEU A O 1
ATOM 738 N N . SER A 1 97 ? -8.109 -15.547 -13.578 1 98.56 97 SER A N 1
ATOM 739 C CA . SER A 1 97 ? -8.531 -14.656 -12.5 1 98.56 97 SER A CA 1
ATOM 740 C C . SER A 1 97 ? -7.488 -14.594 -11.391 1 98.56 97 SER A C 1
ATOM 742 O O . SER A 1 97 ? -7.148 -13.508 -10.914 1 98.56 97 SER A O 1
ATOM 744 N N . HIS A 1 98 ? -6.934 -15.727 -10.984 1 98.69 98 HIS A N 1
ATOM 745 C CA . HIS A 1 98 ? -5.918 -15.781 -9.938 1 98.69 98 HIS A CA 1
ATOM 746 C C . HIS A 1 98 ? -4.648 -15.055 -10.367 1 98.69 98 HIS A C 1
ATOM 748 O O . HIS A 1 98 ? -4.07 -14.297 -9.586 1 98.69 98 HIS A O 1
ATOM 754 N N . PHE A 1 99 ? -4.273 -15.25 -11.539 1 98.94 99 PHE A N 1
ATOM 755 C CA . PHE A 1 99 ? -3.01 -14.656 -11.961 1 98.94 99 PHE A CA 1
ATOM 756 C C . PHE A 1 99 ? -3.17 -13.164 -12.219 1 98.94 99 PHE A C 1
ATOM 758 O O . PHE A 1 99 ? -2.232 -12.391 -12.016 1 98.94 99 PHE A O 1
ATOM 765 N N . ASN A 1 100 ? -4.344 -12.68 -12.648 1 98.88 100 ASN A N 1
ATOM 766 C CA . ASN A 1 100 ? -4.598 -11.242 -12.664 1 98.88 100 ASN A CA 1
ATOM 767 C C . ASN A 1 100 ? -4.484 -10.641 -11.273 1 98.88 100 ASN A C 1
ATOM 769 O O . ASN A 1 100 ? -3.922 -9.555 -11.102 1 98.88 100 ASN A O 1
ATOM 773 N N . GLU A 1 101 ? -5.035 -11.344 -10.297 1 98.75 101 GLU A N 1
ATOM 774 C CA . GLU A 1 101 ? -4.906 -10.883 -8.922 1 98.75 101 GLU A CA 1
ATOM 775 C C . GLU A 1 101 ? -3.445 -10.852 -8.484 1 98.75 101 GLU A C 1
ATOM 777 O O . GLU A 1 101 ? -3.014 -9.914 -7.812 1 98.75 101 GLU A O 1
ATOM 782 N N . ILE A 1 102 ? -2.736 -11.875 -8.852 1 98.94 102 ILE A N 1
ATOM 783 C CA . ILE A 1 102 ? -1.318 -11.945 -8.516 1 98.94 102 ILE A CA 1
ATOM 784 C C . ILE A 1 102 ? -0.593 -10.727 -9.078 1 98.94 102 ILE A C 1
ATOM 786 O O . ILE A 1 102 ? 0.211 -10.102 -8.383 1 98.94 102 ILE A O 1
ATOM 790 N N . VAL A 1 103 ? -0.842 -10.352 -10.258 1 98.94 103 VAL A N 1
ATOM 791 C CA . VAL A 1 103 ? -0.202 -9.188 -10.859 1 98.94 103 VAL A CA 1
ATOM 792 C C . VAL A 1 103 ? -0.561 -7.93 -10.07 1 98.94 103 VAL A C 1
ATOM 794 O O . VAL A 1 103 ? 0.302 -7.09 -9.805 1 98.94 103 VAL A O 1
ATOM 797 N N . ASP A 1 104 ? -1.82 -7.812 -9.719 1 98.62 104 ASP A N 1
ATOM 798 C CA . ASP A 1 104 ? -2.24 -6.676 -8.898 1 98.62 104 ASP A CA 1
ATOM 799 C C . ASP A 1 104 ? -1.467 -6.633 -7.582 1 98.62 104 ASP A C 1
ATOM 801 O O . ASP A 1 104 ? -1.01 -5.57 -7.16 1 98.62 104 ASP A O 1
ATOM 805 N N . ILE A 1 105 ? -1.342 -7.762 -6.934 1 98.88 105 ILE A N 1
ATOM 806 C CA . ILE A 1 105 ? -0.626 -7.848 -5.664 1 98.88 105 ILE A CA 1
ATOM 807 C C . ILE A 1 105 ? 0.822 -7.406 -5.859 1 98.88 105 ILE A C 1
ATOM 809 O O . ILE A 1 105 ? 1.37 -6.672 -5.031 1 98.88 105 ILE A O 1
ATOM 813 N N . LEU A 1 106 ? 1.409 -7.844 -6.922 1 98.94 106 LEU A N 1
ATOM 814 C CA . LEU A 1 106 ? 2.814 -7.535 -7.168 1 98.94 106 LEU A CA 1
ATOM 815 C C . LEU A 1 106 ? 3.01 -6.039 -7.398 1 98.94 106 LEU A C 1
ATOM 817 O O . LEU A 1 106 ? 3.973 -5.453 -6.898 1 98.94 106 LEU A O 1
ATOM 821 N N . VAL A 1 107 ? 2.123 -5.453 -8.086 1 98.75 107 VAL A N 1
ATOM 822 C CA . VAL A 1 107 ? 2.178 -4.008 -8.289 1 98.75 107 VAL A CA 1
ATOM 823 C C . VAL A 1 107 ? 2.016 -3.293 -6.949 1 98.75 107 VAL A C 1
ATOM 825 O O . VAL A 1 107 ? 2.801 -2.402 -6.617 1 98.75 107 VAL A O 1
ATOM 828 N N . ASP A 1 108 ? 1.078 -3.732 -6.172 1 98.44 108 ASP A N 1
ATOM 829 C CA . ASP A 1 108 ? 0.788 -3.102 -4.887 1 98.44 108 ASP A CA 1
ATOM 830 C C . ASP A 1 108 ? 1.914 -3.35 -3.887 1 98.44 108 ASP A C 1
ATOM 832 O O . ASP A 1 108 ? 2.154 -2.529 -2.998 1 98.44 108 ASP A O 1
ATOM 836 N N . SER A 1 109 ? 2.596 -4.445 -3.992 1 98.75 109 SER A N 1
ATOM 837 C CA . SER A 1 109 ? 3.674 -4.809 -3.078 1 98.75 109 SER A CA 1
ATOM 838 C C . SER A 1 109 ? 4.812 -3.793 -3.137 1 98.75 109 SER A C 1
ATOM 840 O O . SER A 1 109 ? 5.508 -3.574 -2.143 1 98.75 109 SER A O 1
ATOM 842 N N . LYS A 1 110 ? 4.965 -3.139 -4.207 1 98.62 110 LYS A N 1
ATOM 843 C CA . LYS A 1 110 ? 5.992 -2.107 -4.324 1 98.62 110 LYS A CA 1
ATOM 844 C C . LYS A 1 110 ? 5.703 -0.935 -3.393 1 98.62 110 LYS A C 1
ATOM 846 O O . LYS A 1 110 ? 6.625 -0.338 -2.832 1 98.62 110 LYS A O 1
ATOM 851 N N . VAL A 1 111 ? 4.461 -0.666 -3.254 1 98.5 111 VAL A N 1
ATOM 852 C CA . VAL A 1 111 ? 4.059 0.39 -2.332 1 98.5 111 VAL A CA 1
ATOM 853 C C . VAL A 1 111 ? 4.371 -0.026 -0.897 1 98.5 111 VAL A C 1
ATOM 855 O O . VAL A 1 111 ? 4.875 0.776 -0.107 1 98.5 111 VAL A O 1
ATOM 858 N N . LEU A 1 112 ? 4.09 -1.246 -0.552 1 98.56 112 LEU A N 1
ATOM 859 C CA . LEU A 1 112 ? 4.348 -1.738 0.797 1 98.56 112 LEU A CA 1
ATOM 860 C C . LEU A 1 112 ? 5.836 -1.66 1.127 1 98.56 112 LEU A C 1
ATOM 862 O O . LEU A 1 112 ? 6.211 -1.256 2.23 1 98.56 112 LEU A O 1
ATOM 866 N N . LEU A 1 113 ? 6.625 -2.006 0.166 1 97.94 113 LEU A N 1
ATOM 867 C CA . LEU A 1 113 ? 8.07 -1.92 0.364 1 97.94 113 LEU A CA 1
ATOM 868 C C . LEU A 1 113 ? 8.508 -0.469 0.531 1 97.94 113 LEU A C 1
ATOM 870 O O . LEU A 1 113 ? 9.266 -0.148 1.446 1 97.94 113 LEU A O 1
ATOM 874 N N . LYS A 1 114 ? 8.016 0.351 -0.321 1 97.12 114 LYS A N 1
ATOM 875 C CA . LYS A 1 114 ? 8.344 1.774 -0.295 1 97.12 114 LYS A CA 1
ATOM 876 C C . LYS A 1 114 ? 7.996 2.393 1.057 1 97.12 114 LYS A C 1
ATOM 878 O O . LYS A 1 114 ? 8.758 3.207 1.586 1 97.12 114 LYS A O 1
ATOM 883 N N . ARG A 1 115 ? 6.883 1.947 1.612 1 97.5 115 ARG A N 1
ATOM 884 C CA . ARG A 1 115 ? 6.387 2.535 2.852 1 97.5 115 ARG A CA 1
ATOM 885 C C . ARG A 1 115 ? 6.879 1.756 4.066 1 97.5 115 ARG A C 1
ATOM 887 O O . ARG A 1 115 ? 6.496 2.053 5.199 1 97.5 115 ARG A O 1
ATOM 894 N N . LYS A 1 116 ? 7.617 0.702 3.824 1 97.19 116 LYS A N 1
ATOM 895 C CA . LYS A 1 116 ? 8.258 -0.11 4.855 1 97.19 116 LYS A CA 1
ATOM 896 C C . LYS A 1 116 ? 7.223 -0.856 5.691 1 97.19 116 LYS A C 1
ATOM 898 O O . LYS A 1 116 ? 7.402 -1.033 6.898 1 97.19 116 LYS A O 1
ATOM 903 N N . ILE A 1 117 ? 6.176 -1.155 5.055 1 98 117 ILE A N 1
ATOM 904 C CA . ILE A 1 117 ? 5.152 -1.973 5.691 1 98 117 ILE A CA 1
ATOM 905 C C . ILE A 1 117 ? 5.449 -3.451 5.457 1 98 117 ILE A C 1
ATOM 907 O O . ILE A 1 117 ? 4.676 -4.148 4.793 1 98 117 ILE A O 1
ATOM 911 N N . TYR A 1 118 ? 6.391 -3.963 6.094 1 97.88 118 TYR A N 1
ATOM 912 C CA . TYR A 1 118 ? 7.039 -5.219 5.734 1 97.88 118 TYR A CA 1
ATOM 913 C C . TYR A 1 118 ? 6.188 -6.41 6.16 1 97.88 118 TYR A C 1
ATOM 915 O O . TYR A 1 118 ? 6.141 -7.426 5.465 1 97.88 118 TYR A O 1
ATOM 923 N N . ASP A 1 119 ? 5.574 -6.297 7.312 1 97.5 119 ASP A N 1
ATOM 924 C CA . ASP A 1 119 ? 4.719 -7.398 7.746 1 97.5 119 ASP A CA 1
ATOM 925 C C . ASP A 1 119 ? 3.643 -7.699 6.703 1 97.5 119 ASP A C 1
ATOM 927 O O . ASP A 1 119 ? 3.41 -8.859 6.363 1 97.5 119 ASP A O 1
ATOM 931 N N . SER A 1 120 ? 3.059 -6.629 6.273 1 98.25 120 SER A N 1
ATOM 932 C CA . SER A 1 120 ? 2.02 -6.797 5.262 1 98.25 120 SER A CA 1
ATOM 933 C C . SER A 1 120 ? 2.611 -7.254 3.932 1 98.25 120 SER A C 1
ATOM 935 O O . SER A 1 120 ? 1.978 -8.008 3.193 1 98.25 120 SER A O 1
ATOM 937 N N . ALA A 1 121 ? 3.773 -6.785 3.641 1 98.62 121 ALA A N 1
ATOM 938 C CA . ALA A 1 121 ? 4.453 -7.234 2.428 1 98.62 121 ALA A CA 1
ATOM 939 C C . ALA A 1 121 ? 4.668 -8.742 2.445 1 98.62 121 ALA A C 1
ATOM 941 O O . ALA A 1 121 ? 4.43 -9.422 1.443 1 98.62 121 ALA A O 1
ATOM 942 N N . VAL A 1 122 ? 5.051 -9.297 3.566 1 98.75 122 VAL A N 1
ATOM 943 C CA . VAL A 1 122 ? 5.234 -10.734 3.721 1 98.75 122 VAL A CA 1
ATOM 944 C C . VAL A 1 122 ? 3.91 -11.453 3.486 1 98.75 122 VAL A C 1
ATOM 946 O O . VAL A 1 122 ? 3.859 -12.461 2.77 1 98.75 122 VAL A O 1
ATOM 949 N N . GLN A 1 123 ? 2.904 -10.875 4.043 1 98.62 123 GLN A N 1
ATOM 950 C CA . GLN A 1 123 ? 1.59 -11.492 3.91 1 98.62 123 GLN A CA 1
ATOM 951 C C . GLN A 1 123 ? 1.126 -11.492 2.457 1 98.62 123 GLN A C 1
ATOM 953 O O . GLN A 1 123 ? 0.569 -12.484 1.978 1 98.62 123 GLN A O 1
ATOM 958 N N . GLU A 1 124 ? 1.362 -10.375 1.771 1 98.69 124 GLU A N 1
ATOM 959 C CA . GLU A 1 124 ? 0.971 -10.305 0.366 1 98.69 124 GLU A CA 1
ATOM 960 C C . GLU A 1 124 ? 1.752 -11.305 -0.476 1 98.69 124 GLU A C 1
ATOM 962 O O . GLU A 1 124 ? 1.186 -11.961 -1.353 1 98.69 124 GLU A O 1
ATOM 967 N N . ALA A 1 125 ? 3.002 -11.438 -0.2 1 98.88 125 ALA A N 1
ATOM 968 C CA . ALA A 1 125 ? 3.799 -12.43 -0.912 1 98.88 125 ALA A CA 1
ATOM 969 C C . ALA A 1 125 ? 3.258 -13.836 -0.678 1 98.88 125 ALA A C 1
ATOM 971 O O . ALA A 1 125 ? 3.15 -14.633 -1.615 1 98.88 125 ALA A O 1
ATOM 972 N N . ASN A 1 126 ? 2.904 -14.117 0.521 1 98.81 126 ASN A N 1
ATOM 973 C CA . ASN A 1 126 ? 2.309 -15.414 0.833 1 98.81 126 ASN A CA 1
ATOM 974 C C . ASN A 1 126 ? 0.958 -15.586 0.143 1 98.81 126 ASN A C 1
ATOM 976 O O . ASN A 1 126 ? 0.617 -16.688 -0.288 1 98.81 126 ASN A O 1
ATOM 980 N N . SER A 1 127 ? 0.212 -14.539 0.085 1 98.75 127 SER A N 1
ATOM 981 C CA . SER A 1 127 ? -1.084 -14.633 -0.58 1 98.75 127 SER A CA 1
ATOM 982 C C . SER A 1 127 ? -0.924 -15 -2.053 1 98.75 127 SER A C 1
ATOM 984 O O . SER A 1 127 ? -1.763 -15.703 -2.617 1 98.75 127 SER A O 1
ATOM 986 N N . ILE A 1 128 ? 0.16 -14.547 -2.688 1 98.94 128 ILE A N 1
ATOM 987 C CA . ILE A 1 128 ? 0.456 -14.938 -4.062 1 98.94 128 ILE A CA 1
ATOM 988 C C . ILE A 1 128 ? 0.535 -16.453 -4.164 1 98.94 128 ILE A C 1
ATOM 990 O O . ILE A 1 128 ? -0.046 -17.062 -5.07 1 98.94 128 ILE A O 1
ATOM 994 N N . ARG A 1 129 ? 1.211 -17.047 -3.248 1 98.81 129 ARG A N 1
ATOM 995 C CA . ARG A 1 129 ? 1.377 -18.5 -3.262 1 98.81 129 ARG A CA 1
ATOM 996 C C . ARG A 1 129 ? 0.035 -19.203 -3.104 1 98.81 129 ARG A C 1
ATOM 998 O O . ARG A 1 129 ? -0.2 -20.25 -3.717 1 98.81 129 ARG A O 1
ATOM 1005 N N . ILE A 1 130 ? -0.823 -18.641 -2.355 1 98.38 130 ILE A N 1
ATOM 1006 C CA . ILE A 1 130 ? -2.164 -19.188 -2.182 1 98.38 130 ILE A CA 1
ATOM 1007 C C . ILE A 1 130 ? -2.932 -19.094 -3.498 1 98.38 130 ILE A C 1
ATOM 1009 O O . ILE A 1 130 ? -3.59 -20.062 -3.904 1 98.38 130 ILE A O 1
ATOM 1013 N N . HIS A 1 131 ? -2.803 -17.969 -4.184 1 98.31 131 HIS A N 1
ATOM 1014 C CA . HIS A 1 131 ? -3.453 -17.812 -5.48 1 98.31 131 HIS A CA 1
ATOM 1015 C C . HIS A 1 131 ? -2.92 -18.828 -6.488 1 98.31 131 HIS A C 1
ATOM 1017 O O . HIS A 1 131 ? -3.682 -19.375 -7.285 1 98.31 131 HIS A O 1
ATOM 1023 N N . VAL A 1 132 ? -1.662 -19.109 -6.453 1 98.62 132 VAL A N 1
ATOM 1024 C CA . VAL A 1 132 ? -1.079 -20.109 -7.348 1 98.62 132 VAL A CA 1
ATOM 1025 C C . VAL A 1 132 ? -1.653 -21.484 -7.031 1 98.62 132 VAL A C 1
ATOM 1027 O O . VAL A 1 132 ? -2.053 -22.219 -7.938 1 98.62 132 VAL A O 1
ATOM 1030 N N . ASP A 1 133 ? -1.679 -21.812 -5.805 1 96.75 133 ASP A N 1
ATOM 1031 C CA . ASP A 1 133 ? -2.201 -23.109 -5.379 1 96.75 133 ASP A CA 1
ATOM 1032 C C . ASP A 1 133 ? -3.668 -23.266 -5.77 1 96.75 133 ASP A C 1
ATOM 1034 O O . ASP A 1 133 ? -4.082 -24.328 -6.238 1 96.75 133 ASP A O 1
ATOM 1038 N N . ASN A 1 134 ? -4.438 -22.203 -5.57 1 96.31 134 ASN A N 1
ATOM 1039 C CA . ASN A 1 134 ? -5.844 -22.25 -5.957 1 96.31 134 ASN A CA 1
ATOM 1040 C C . ASN A 1 134 ? -6.008 -22.469 -7.457 1 96.31 134 ASN A C 1
ATOM 1042 O O . ASN A 1 134 ? -6.91 -23.188 -7.887 1 96.31 134 ASN A O 1
ATOM 1046 N N . CYS A 1 135 ? -5.137 -21.875 -8.203 1 96.88 135 CYS A N 1
ATOM 1047 C CA . CYS A 1 135 ? -5.156 -22.125 -9.648 1 96.88 135 CYS A CA 1
ATOM 1048 C C . CYS A 1 135 ? -4.867 -23.594 -9.953 1 96.88 135 CYS A C 1
ATOM 1050 O O . CYS A 1 135 ? -5.625 -24.234 -10.68 1 96.88 135 CYS A O 1
ATOM 1052 N N . ILE A 1 136 ? -3.895 -24.203 -9.328 1 95.94 136 ILE A N 1
ATOM 1053 C CA . ILE A 1 136 ? -3.371 -25.5 -9.742 1 95.94 136 ILE A CA 1
ATOM 1054 C C . ILE A 1 136 ? -4.164 -26.609 -9.062 1 95.94 136 ILE A C 1
ATOM 1056 O O . ILE A 1 136 ? -4.461 -27.641 -9.68 1 95.94 136 ILE A O 1
ATOM 1060 N N . SER A 1 137 ? -4.578 -26.375 -7.832 1 91.38 137 SER A N 1
ATOM 1061 C CA . SER A 1 137 ? -5.195 -27.438 -7.055 1 91.38 137 SER A CA 1
ATOM 1062 C C . SER A 1 137 ? -6.699 -27.234 -6.918 1 91.38 137 SER A C 1
ATOM 1064 O O . SER A 1 137 ? -7.422 -28.125 -6.473 1 91.38 137 SER A O 1
ATOM 1066 N N . GLY A 1 138 ? -7.129 -26.125 -7.387 1 86.94 138 GLY A N 1
ATOM 1067 C CA . GLY A 1 138 ? -8.547 -25.812 -7.27 1 86.94 138 GLY A CA 1
ATOM 1068 C C . GLY A 1 138 ? -8.875 -24.969 -6.051 1 86.94 138 GLY A C 1
ATOM 1069 O O . GLY A 1 138 ? -8.117 -24.938 -5.082 1 86.94 138 GLY A O 1
ATOM 1070 N N . ASP A 1 139 ? -10 -24.266 -6.098 1 78.56 139 ASP A N 1
ATOM 1071 C CA . ASP A 1 139 ? -10.414 -23.297 -5.086 1 78.56 139 ASP A CA 1
ATOM 1072 C C . ASP A 1 139 ? -11.047 -24 -3.883 1 78.56 139 ASP A C 1
ATOM 1074 O O . ASP A 1 139 ? -11.141 -23.422 -2.801 1 78.56 139 ASP A O 1
ATOM 1078 N N . SER A 1 140 ? -11.672 -25.156 -4.09 1 69.75 140 SER A N 1
ATOM 1079 C CA . SER A 1 140 ? -12.391 -25.812 -3.008 1 69.75 140 SER A CA 1
ATOM 1080 C C . SER A 1 140 ? -11.766 -27.172 -2.682 1 69.75 140 SER A C 1
ATOM 1082 O O . SER A 1 140 ? -11.32 -27.891 -3.58 1 69.75 140 SER A O 1
ATOM 1084 N N . PRO A 1 141 ? -11.781 -27.328 -1.354 1 63.19 141 PRO A N 1
ATOM 1085 C CA . PRO A 1 141 ? -11.352 -28.656 -0.947 1 63.19 141 PRO A CA 1
ATOM 1086 C C . PRO A 1 141 ? -12.281 -29.766 -1.446 1 63.19 141 PRO A C 1
ATOM 1088 O O . PRO A 1 141 ? -13.508 -29.578 -1.463 1 63.19 141 PRO A O 1
ATOM 1091 N N . GLY A 1 142 ? -11.945 -30.672 -2.102 1 60.78 142 GLY A N 1
ATOM 1092 C CA . GLY A 1 142 ? -12.773 -31.797 -2.48 1 60.78 142 GLY A CA 1
ATOM 1093 C C . GLY A 1 142 ? -12.891 -31.984 -3.982 1 60.78 142 GLY A C 1
ATOM 1094 O O . GLY A 1 142 ? -13.273 -33.062 -4.457 1 60.78 142 GLY A O 1
ATOM 1095 N N . GLU A 1 143 ? -12.961 -30.812 -4.594 1 60.53 143 GLU A N 1
ATOM 1096 C CA . GLU A 1 143 ? -13.031 -31 -6.039 1 60.53 143 GLU A CA 1
ATOM 1097 C C . GLU A 1 143 ? -11.727 -31.578 -6.586 1 60.53 143 GLU A C 1
ATOM 1099 O O . GLU A 1 143 ? -10.641 -31.234 -6.102 1 60.53 143 GLU A O 1
ATOM 1104 N N . SER A 1 144 ? -11.906 -32.562 -7.301 1 73.31 144 SER A N 1
ATOM 1105 C CA . SER A 1 144 ? -10.711 -33.094 -7.957 1 73.31 144 SER A CA 1
ATOM 1106 C C . SER A 1 144 ? -10.102 -32.062 -8.906 1 73.31 144 SER A C 1
ATOM 1108 O O . SER A 1 144 ? -10.797 -31.516 -9.766 1 73.31 144 SER A O 1
ATOM 1110 N N . PRO A 1 145 ? -8.867 -31.781 -8.641 1 81.56 145 PRO A N 1
ATOM 1111 C CA . PRO A 1 145 ? -8.234 -30.781 -9.516 1 81.56 145 PRO A CA 1
ATOM 1112 C C . PRO A 1 145 ? -8.164 -31.25 -10.969 1 81.56 145 PRO A C 1
ATOM 1114 O O . PRO A 1 145 ? -8.102 -32.469 -11.234 1 81.56 145 PRO A O 1
ATOM 1117 N N . TYR A 1 146 ? -8.461 -30.328 -11.773 1 89.88 146 TYR A N 1
ATOM 1118 C CA . TYR A 1 146 ? -8.242 -30.578 -13.195 1 89.88 146 TYR A CA 1
ATOM 1119 C C . TYR A 1 146 ? -6.801 -31.016 -13.453 1 89.88 146 TYR A C 1
ATOM 1121 O O . TYR A 1 146 ? -5.859 -30.375 -12.969 1 89.88 146 TYR A O 1
ATOM 1129 N N . HIS A 1 147 ? -6.68 -32.156 -14.102 1 92.44 147 HIS A N 1
ATOM 1130 C CA . HIS A 1 147 ? -5.344 -32.625 -14.469 1 92.44 147 HIS A CA 1
ATOM 1131 C C . HIS A 1 147 ? -4.828 -31.891 -15.703 1 92.44 147 HIS A C 1
ATOM 1133 O O . HIS A 1 147 ? -5.059 -32.312 -16.828 1 92.44 147 HIS A O 1
ATOM 1139 N N . ASP A 1 148 ? -4.07 -30.859 -15.484 1 95.31 148 ASP A N 1
ATOM 1140 C CA . ASP A 1 148 ? -3.602 -29.984 -16.547 1 95.31 148 ASP A CA 1
ATOM 1141 C C . ASP A 1 148 ? -2.293 -30.5 -17.156 1 95.31 148 ASP A C 1
ATOM 1143 O O . ASP A 1 148 ? -1.253 -30.484 -16.484 1 95.31 148 ASP A 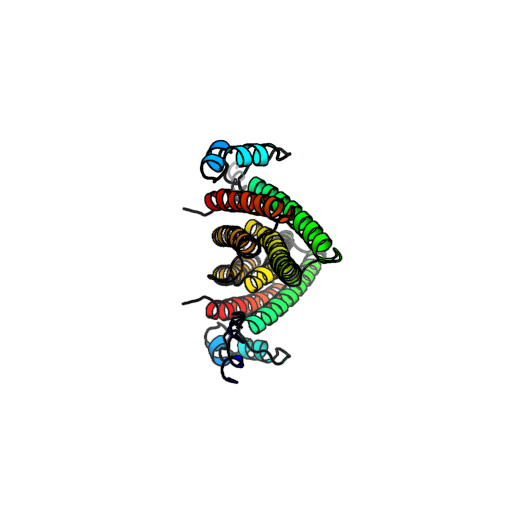O 1
ATOM 1147 N N . THR A 1 149 ? -2.383 -30.922 -18.359 1 95.75 149 THR A N 1
ATOM 1148 C CA . THR A 1 149 ? -1.209 -31.484 -19.016 1 95.75 149 THR A CA 1
ATOM 1149 C C . THR A 1 149 ? -0.455 -30.422 -19.797 1 95.75 149 THR A C 1
ATOM 1151 O O . THR A 1 149 ? 0.557 -30.703 -20.438 1 95.75 149 THR A O 1
ATOM 1154 N N . SER A 1 150 ? -0.931 -29.156 -19.766 1 97.5 150 SER A N 1
ATOM 1155 C CA . SER A 1 150 ? -0.238 -28.062 -20.438 1 97.5 150 SER A CA 1
ATOM 1156 C C . SER A 1 150 ? 1.007 -27.641 -19.656 1 97.5 150 SER A C 1
ATOM 1158 O O . SER A 1 150 ? 1.389 -28.297 -18.688 1 97.5 150 SER A O 1
ATOM 1160 N N . LEU A 1 151 ? 1.633 -26.531 -20.141 1 98.5 151 LEU A N 1
ATOM 1161 C CA . LEU A 1 151 ? 2.809 -25.984 -19.469 1 98.5 151 LEU A CA 1
ATOM 1162 C C . LEU A 1 151 ? 2.404 -25.156 -18.25 1 98.5 151 LEU A C 1
ATOM 1164 O O . LEU A 1 151 ? 3.262 -24.703 -17.484 1 98.5 151 LEU A O 1
ATOM 1168 N N . LEU A 1 152 ? 1.127 -24.969 -18 1 98.69 152 LEU A N 1
ATOM 1169 C CA . LEU A 1 152 ? 0.65 -24.047 -16.984 1 98.69 152 LEU A CA 1
ATOM 1170 C C . LEU A 1 152 ? 1.18 -24.453 -15.602 1 98.69 152 LEU A C 1
ATOM 1172 O O . LEU A 1 152 ? 1.679 -23.594 -14.859 1 98.69 152 LEU A O 1
ATOM 1176 N N . PRO A 1 153 ? 1.182 -25.703 -15.219 1 98.5 153 PRO A N 1
ATOM 1177 C CA . PRO A 1 153 ? 1.714 -26.031 -13.898 1 98.5 153 PRO A CA 1
ATOM 1178 C C . PRO A 1 153 ? 3.184 -25.656 -13.742 1 98.5 153 PRO A C 1
ATOM 1180 O O . PRO A 1 153 ? 3.604 -25.234 -12.664 1 98.5 153 PRO A O 1
ATOM 1183 N N . LYS A 1 154 ? 3.889 -25.781 -14.773 1 98.69 154 LYS A N 1
ATOM 1184 C CA . LYS A 1 154 ? 5.305 -25.438 -14.711 1 98.69 154 LYS A CA 1
ATOM 1185 C C . LYS A 1 154 ? 5.5 -23.922 -14.562 1 98.69 154 LYS A C 1
ATOM 1187 O O . LYS A 1 154 ? 6.32 -23.484 -13.758 1 98.69 154 LYS A O 1
ATOM 1192 N N . TYR A 1 155 ? 4.777 -23.141 -15.352 1 98.88 155 TYR A N 1
ATOM 1193 C CA . TYR A 1 155 ? 4.832 -21.688 -15.242 1 98.88 155 TYR A CA 1
ATOM 1194 C C . TYR A 1 155 ? 4.406 -21.219 -13.859 1 98.88 155 TYR A C 1
ATOM 1196 O O . TYR A 1 155 ? 5.055 -20.359 -13.258 1 98.88 155 TYR A O 1
ATOM 1204 N N . ALA A 1 156 ? 3.383 -21.812 -13.375 1 98.88 156 ALA A N 1
ATOM 1205 C CA . ALA A 1 156 ? 2.85 -21.453 -12.062 1 98.88 156 ALA A CA 1
ATOM 1206 C C . ALA A 1 156 ? 3.852 -21.781 -10.961 1 98.88 156 ALA A C 1
ATOM 1208 O O . ALA A 1 156 ? 3.98 -21.016 -9.992 1 98.88 156 ALA A O 1
ATOM 1209 N N . ALA A 1 157 ? 4.535 -22.844 -11.125 1 98.69 157 ALA A N 1
ATOM 1210 C CA . ALA A 1 157 ? 5.512 -23.25 -10.117 1 98.69 157 ALA A CA 1
ATOM 1211 C C . ALA A 1 157 ? 6.637 -22.234 -9.992 1 98.69 157 ALA A C 1
ATOM 1213 O O . ALA A 1 157 ? 7.145 -21.984 -8.891 1 98.69 157 ALA A O 1
ATOM 1214 N N . ILE A 1 158 ? 6.996 -21.625 -11.062 1 98.88 158 ILE A N 1
ATOM 1215 C CA . ILE A 1 158 ? 8.039 -20.609 -11.023 1 98.88 158 ILE A CA 1
ATOM 1216 C C . ILE A 1 158 ? 7.547 -19.406 -10.227 1 98.88 158 ILE A C 1
ATOM 1218 O O . ILE A 1 158 ? 8.258 -18.891 -9.359 1 98.88 158 ILE A O 1
ATOM 1222 N N . VAL A 1 159 ? 6.328 -18.969 -10.492 1 98.94 159 VAL A N 1
ATOM 1223 C CA . VAL A 1 159 ? 5.766 -17.828 -9.773 1 98.94 159 VAL A CA 1
ATOM 1224 C C . VAL A 1 159 ? 5.688 -18.156 -8.281 1 98.94 159 VAL A C 1
ATOM 1226 O O . VAL A 1 159 ? 6.008 -17.297 -7.445 1 98.94 159 VAL A O 1
ATOM 1229 N N . ASP A 1 160 ? 5.332 -19.344 -7.953 1 98.94 160 ASP A N 1
ATOM 1230 C CA . ASP A 1 160 ? 5.262 -19.781 -6.562 1 98.94 160 ASP A CA 1
ATOM 1231 C C . ASP A 1 160 ? 6.633 -19.688 -5.891 1 98.94 160 ASP A C 1
ATOM 1233 O O . ASP A 1 160 ? 6.758 -19.141 -4.793 1 98.94 160 ASP A O 1
ATOM 1237 N N . GLN A 1 161 ? 7.625 -20.203 -6.562 1 98.88 161 GLN A N 1
ATOM 1238 C CA . GLN A 1 161 ? 8.977 -20.219 -6.012 1 98.88 161 GLN A CA 1
ATOM 1239 C C . GLN A 1 161 ? 9.508 -18.797 -5.832 1 98.88 161 GLN A C 1
ATOM 1241 O O . GLN A 1 161 ? 10.125 -18.484 -4.809 1 98.88 161 GLN A O 1
ATOM 1246 N N . VAL A 1 162 ? 9.234 -17.922 -6.734 1 98.94 162 VAL A N 1
ATOM 1247 C CA . VAL A 1 162 ? 9.719 -16.547 -6.645 1 98.94 162 VAL A CA 1
ATOM 1248 C C . VAL A 1 162 ? 8.984 -15.828 -5.52 1 98.94 162 VAL A C 1
ATOM 1250 O O . VAL A 1 162 ? 9.594 -15.062 -4.77 1 98.94 162 VAL A O 1
ATOM 1253 N N . ALA A 1 163 ? 7.707 -16.109 -5.41 1 98.94 163 ALA A N 1
ATOM 1254 C CA . ALA A 1 163 ? 6.938 -15.5 -4.328 1 98.94 163 ALA A CA 1
ATOM 1255 C C . ALA A 1 163 ? 7.477 -15.922 -2.965 1 98.94 163 ALA A C 1
ATOM 1257 O O . ALA A 1 163 ? 7.547 -15.117 -2.037 1 98.94 163 ALA A O 1
ATOM 1258 N N . GLN A 1 164 ? 7.832 -17.172 -2.881 1 98.94 164 GLN A N 1
ATOM 1259 C CA . GLN A 1 164 ? 8.406 -17.656 -1.628 1 98.94 164 GLN A CA 1
ATOM 1260 C C . GLN A 1 164 ? 9.719 -16.953 -1.315 1 98.94 164 GLN A C 1
ATOM 1262 O O . GLN A 1 164 ? 10.008 -16.656 -0.155 1 98.94 164 GLN A O 1
ATOM 1267 N N . ILE A 1 165 ? 10.484 -16.703 -2.281 1 98.94 165 ILE A N 1
ATOM 1268 C CA . ILE A 1 165 ? 11.742 -15.969 -2.104 1 98.94 165 ILE A CA 1
ATOM 1269 C C . ILE A 1 165 ? 11.453 -14.539 -1.651 1 98.94 165 ILE A C 1
ATOM 1271 O O . ILE A 1 165 ? 12.109 -14.023 -0.746 1 98.94 165 ILE A O 1
ATOM 1275 N N . ILE A 1 166 ? 10.469 -13.898 -2.279 1 98.94 166 ILE A N 1
ATOM 1276 C CA . ILE A 1 166 ? 10.07 -12.555 -1.876 1 98.94 166 ILE A CA 1
ATOM 1277 C C . ILE A 1 166 ? 9.734 -12.547 -0.387 1 98.94 166 ILE A C 1
ATOM 1279 O O . ILE A 1 166 ? 10.25 -11.719 0.367 1 98.94 166 ILE A O 1
ATOM 1283 N N . SER A 1 167 ? 8.867 -13.492 0.043 1 98.88 167 SER A N 1
ATOM 1284 C CA . SER A 1 167 ? 8.445 -13.516 1.438 1 98.88 167 SER A CA 1
ATOM 1285 C C . SER A 1 167 ? 9.625 -13.742 2.373 1 98.88 167 SER A C 1
ATOM 1287 O O . SER A 1 167 ? 9.695 -13.156 3.453 1 98.88 167 SER A O 1
ATOM 1289 N N . THR A 1 168 ? 10.547 -14.562 1.957 1 98.81 168 THR A N 1
ATOM 1290 C CA . THR A 1 168 ? 11.734 -14.844 2.762 1 98.81 168 THR A CA 1
ATOM 1291 C C . THR A 1 168 ? 12.578 -13.586 2.936 1 98.81 168 THR A C 1
ATOM 1293 O O . THR A 1 168 ? 12.992 -13.258 4.051 1 98.81 168 THR A O 1
ATOM 1296 N N . ILE A 1 169 ? 12.844 -12.867 1.836 1 98.75 169 ILE A N 1
ATOM 1297 C CA . ILE A 1 169 ? 13.617 -11.633 1.902 1 98.75 169 ILE A CA 1
ATOM 1298 C C . ILE A 1 169 ? 12.914 -10.633 2.818 1 98.75 169 ILE A C 1
ATOM 1300 O O . ILE A 1 169 ? 13.539 -10.039 3.699 1 98.75 169 ILE A O 1
ATOM 1304 N N . GLU A 1 170 ? 11.609 -10.461 2.598 1 98.56 170 GLU A N 1
ATOM 1305 C CA . GLU A 1 170 ? 10.844 -9.461 3.326 1 98.56 170 GLU A CA 1
ATOM 1306 C C . GLU A 1 170 ? 10.773 -9.789 4.812 1 98.56 170 GLU A C 1
ATOM 1308 O O . GLU A 1 170 ? 10.742 -8.891 5.656 1 98.56 170 GLU A O 1
ATOM 1313 N N . ASN A 1 171 ? 10.82 -11.039 5.109 1 98.25 171 ASN A N 1
ATOM 1314 C CA . ASN A 1 171 ? 10.812 -11.445 6.512 1 98.25 171 ASN A CA 1
ATOM 1315 C C . ASN A 1 171 ? 12.039 -10.922 7.254 1 98.25 171 ASN A C 1
ATOM 1317 O O . ASN A 1 171 ? 11.961 -10.609 8.445 1 98.25 171 ASN A O 1
ATOM 1321 N N . TYR A 1 172 ? 13.133 -10.773 6.547 1 97.94 172 TYR A N 1
ATOM 1322 C CA . TYR A 1 172 ? 14.336 -10.227 7.164 1 97.94 172 TYR A CA 1
ATOM 1323 C C . TYR A 1 172 ? 14.195 -8.734 7.406 1 97.94 172 TYR A C 1
ATOM 1325 O O . TYR A 1 172 ? 14.961 -8.141 8.172 1 97.94 172 TYR A O 1
ATOM 1333 N N . LEU A 1 173 ? 13.25 -8.156 6.699 1 97.62 173 LEU A N 1
ATOM 1334 C CA . LEU A 1 173 ? 13.055 -6.719 6.832 1 97.62 173 LEU A CA 1
ATOM 1335 C C . LEU A 1 173 ? 12.141 -6.402 8.008 1 97.62 173 LEU A C 1
ATOM 1337 O O . LEU A 1 173 ? 12.102 -5.266 8.484 1 97.62 173 LEU A O 1
ATOM 1341 N N . VAL A 1 174 ? 11.305 -7.379 8.383 1 96.44 174 VAL A N 1
ATOM 1342 C CA . VAL A 1 174 ? 10.391 -7.176 9.5 1 96.44 174 VAL A CA 1
ATOM 1343 C C . VAL A 1 174 ? 11.188 -6.969 10.789 1 96.44 174 VAL A C 1
ATOM 1345 O O . VAL A 1 174 ? 12.055 -7.781 11.125 1 96.44 174 VAL A O 1
ATOM 1348 N N . PRO A 1 175 ? 10.977 -5.867 11.352 1 89.25 175 PRO A N 1
ATOM 1349 C CA . PRO A 1 175 ? 11.688 -5.652 12.617 1 89.25 175 PRO A CA 1
ATOM 1350 C C . PRO A 1 175 ? 11.391 -6.738 13.648 1 89.25 175 PRO A C 1
ATOM 1352 O O . PRO A 1 175 ? 10.266 -7.246 13.711 1 89.25 175 PRO A O 1
ATOM 1355 N N . ALA A 1 176 ? 12.438 -7.25 14.344 1 68.69 176 ALA A N 1
ATOM 1356 C CA . ALA A 1 176 ? 12.359 -8.258 15.398 1 68.69 176 ALA A CA 1
ATOM 1357 C C . ALA A 1 176 ? 11.539 -7.742 16.578 1 68.69 176 ALA A C 1
ATOM 1359 O O . ALA A 1 176 ? 11.516 -6.539 16.844 1 68.69 176 ALA A O 1
ATOM 1360 N N . MET B 1 1 ? -38.25 -43.812 -10.586 1 28.02 1 MET B N 1
ATOM 1361 C CA . MET B 1 1 ? -37.094 -43.469 -11.391 1 28.02 1 MET B CA 1
ATOM 1362 C C . MET B 1 1 ? -36.812 -41.969 -11.367 1 28.02 1 MET B C 1
ATOM 1364 O O . MET B 1 1 ? -36.062 -41.469 -12.172 1 28.02 1 MET B O 1
ATOM 1368 N N . ALA B 1 2 ? -37.812 -41.25 -11.016 1 39.91 2 ALA B N 1
ATOM 1369 C CA . ALA B 1 2 ? -37.844 -39.812 -10.805 1 39.91 2 ALA B CA 1
ATOM 1370 C C . ALA B 1 2 ? -36.781 -39.344 -9.82 1 39.91 2 ALA B C 1
ATOM 1372 O O . ALA B 1 2 ? -36.812 -38.25 -9.297 1 39.91 2 ALA B O 1
ATOM 1373 N N . ARG B 1 3 ? -36.031 -40.375 -9.336 1 36.03 3 ARG B N 1
ATOM 1374 C CA . ARG B 1 3 ? -35.438 -40.031 -8.055 1 36.03 3 ARG B CA 1
ATOM 1375 C C . ARG B 1 3 ? -34.438 -38.906 -8.211 1 36.03 3 ARG B C 1
ATOM 1377 O O . ARG B 1 3 ? -34.406 -37.969 -7.383 1 36.03 3 ARG B O 1
ATOM 1384 N N . LEU B 1 4 ? -33.281 -39.219 -8.82 1 39.12 4 LEU B N 1
ATOM 1385 C CA . LEU B 1 4 ? -31.922 -38.812 -8.43 1 39.12 4 LEU B CA 1
ATOM 1386 C C . LEU B 1 4 ? -31.609 -37.406 -8.891 1 39.12 4 LEU B C 1
ATOM 1388 O O . LEU B 1 4 ? -30.469 -36.938 -8.789 1 39.12 4 LEU B O 1
ATOM 1392 N N . SER B 1 5 ? -32.406 -36.906 -9.719 1 39.62 5 SER B N 1
ATOM 1393 C CA . SER B 1 5 ? -31.781 -35.812 -10.453 1 39.62 5 SER B CA 1
ATOM 1394 C C . SER B 1 5 ? -31.562 -34.594 -9.547 1 39.62 5 SER B C 1
ATOM 1396 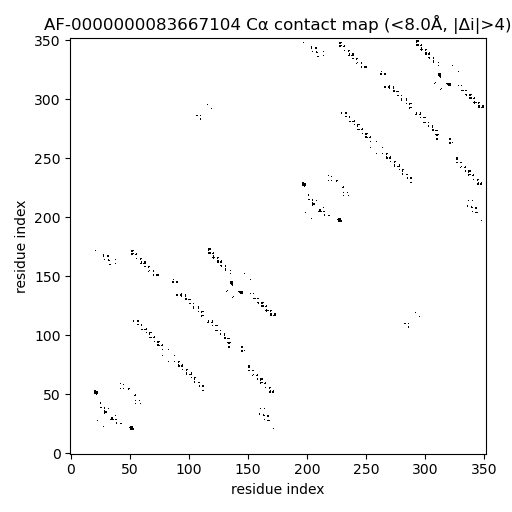O O . SER B 1 5 ? -31.312 -33.5 -10.039 1 39.62 5 SER B O 1
ATOM 1398 N N . PHE B 1 6 ? -32.156 -34.625 -8.445 1 38.12 6 PHE B N 1
ATOM 1399 C CA . PHE B 1 6 ? -32.281 -33.281 -7.844 1 38.12 6 PHE B CA 1
ATOM 1400 C C . PHE B 1 6 ? -30.906 -32.719 -7.465 1 38.12 6 PHE B C 1
ATOM 1402 O O . PHE B 1 6 ? -30.797 -31.609 -6.953 1 38.12 6 PHE B O 1
ATOM 1409 N N . ILE B 1 7 ? -29.875 -33.625 -7.211 1 33.88 7 ILE B N 1
ATOM 1410 C CA . ILE B 1 7 ? -29.016 -33.188 -6.125 1 33.88 7 ILE B CA 1
ATOM 1411 C C . ILE B 1 7 ? -28.234 -31.938 -6.566 1 33.88 7 ILE B C 1
ATOM 1413 O O . ILE B 1 7 ? -28.141 -30.953 -5.828 1 33.88 7 ILE B O 1
ATOM 1417 N N . ILE B 1 8 ? -27.203 -32.031 -7.441 1 35.94 8 ILE B N 1
ATOM 1418 C CA . ILE B 1 8 ? -25.891 -31.453 -7.211 1 35.94 8 ILE B CA 1
ATOM 1419 C C . ILE B 1 8 ? -25.891 -29.984 -7.625 1 35.94 8 ILE B C 1
ATOM 1421 O O . ILE B 1 8 ? -25.609 -29.656 -8.781 1 35.94 8 ILE B O 1
ATOM 1425 N N . VAL B 1 9 ? -26.922 -29.297 -7.82 1 38.72 9 VAL B N 1
ATOM 1426 C CA . VAL B 1 9 ? -26.719 -27.875 -8.062 1 38.72 9 VAL B CA 1
ATOM 1427 C C . VAL B 1 9 ? -25.875 -27.281 -6.945 1 38.72 9 VAL B C 1
ATOM 1429 O O . VAL B 1 9 ? -26.406 -26.812 -5.938 1 38.72 9 VAL B O 1
ATOM 1432 N N . VAL B 1 10 ? -25.031 -28.078 -6.352 1 33.75 10 VAL B N 1
ATOM 1433 C CA . VAL B 1 10 ? -24.25 -27.578 -5.223 1 33.75 10 VAL B CA 1
ATOM 1434 C C . VAL B 1 10 ? -23.812 -26.141 -5.488 1 33.75 10 VAL B C 1
ATOM 1436 O O . VAL B 1 10 ? -23.781 -25.703 -6.641 1 33.75 10 VAL B O 1
ATOM 1439 N N . PHE B 1 11 ? -22.953 -25.656 -4.449 1 31.3 11 PHE B N 1
ATOM 1440 C CA . PHE B 1 11 ? -22.344 -24.672 -3.568 1 31.3 11 PHE B CA 1
ATOM 1441 C C . PHE B 1 11 ? -21.281 -23.859 -4.312 1 31.3 11 PHE B C 1
ATOM 1443 O O . PHE B 1 11 ? -20.219 -23.578 -3.766 1 31.3 11 PHE B O 1
ATOM 1450 N N . LEU B 1 12 ? -21.125 -24.062 -5.523 1 32.31 12 LEU B N 1
ATOM 1451 C CA . LEU B 1 12 ? -20.188 -23.031 -5.961 1 32.31 12 LEU B CA 1
ATOM 1452 C C . LEU B 1 12 ? -20.578 -21.672 -5.41 1 32.31 12 LEU B C 1
ATOM 1454 O O . LEU B 1 12 ? -21.234 -20.891 -6.09 1 32.31 12 LEU B O 1
ATOM 1458 N N . LEU B 1 13 ? -21.406 -21.562 -4.387 1 33.09 13 LEU B N 1
ATOM 1459 C CA . LEU B 1 13 ? -21.406 -20.281 -3.703 1 33.09 13 LEU B CA 1
ATOM 1460 C C . LEU B 1 13 ? -20 -19.703 -3.623 1 33.09 13 LEU B C 1
ATOM 1462 O O . LEU B 1 13 ? -19.156 -20.219 -2.877 1 33.09 13 LEU B O 1
ATOM 1466 N N . CYS B 1 14 ? -19.297 -19.5 -4.695 1 35.88 14 CYS B N 1
ATOM 1467 C CA . CYS B 1 14 ? -18.234 -18.5 -4.766 1 35.88 14 CYS B CA 1
ATOM 1468 C C . CYS B 1 14 ? -18.328 -17.531 -3.584 1 35.88 14 CYS B C 1
ATOM 1470 O O . CYS B 1 14 ? -19.312 -16.812 -3.434 1 35.88 14 CYS B O 1
ATOM 1472 N N . VAL B 1 15 ? -17.812 -17.844 -2.404 1 36.38 15 VAL B N 1
ATOM 1473 C CA . VAL B 1 15 ? -17.469 -17.016 -1.249 1 36.38 15 VAL B CA 1
ATOM 1474 C C . VAL B 1 15 ? -17.109 -15.609 -1.708 1 36.38 15 VAL B C 1
ATOM 1476 O O . VAL B 1 15 ? -15.953 -15.336 -2.045 1 36.38 15 VAL B O 1
ATOM 1479 N N . SER B 1 16 ? -17.547 -15.172 -2.828 1 38.34 16 SER B N 1
ATOM 1480 C CA . SER B 1 16 ? -17.469 -13.719 -2.717 1 38.34 16 SER B CA 1
ATOM 1481 C C . SER B 1 16 ? -17.891 -13.25 -1.329 1 38.34 16 SER B C 1
ATOM 1483 O O . SER B 1 16 ? -19.078 -13.133 -1.043 1 38.34 16 SER B O 1
ATOM 1485 N N . PHE B 1 17 ? -17.469 -13.75 -0.264 1 39.06 17 PHE B N 1
ATOM 1486 C CA . PHE B 1 17 ? -17.703 -12.945 0.932 1 39.06 17 PHE B CA 1
ATOM 1487 C C . PHE B 1 17 ? -17.828 -11.469 0.577 1 39.06 17 PHE B C 1
ATOM 1489 O O . PHE B 1 17 ? -16.828 -10.836 0.208 1 39.06 17 PHE B O 1
ATOM 1496 N N . ILE B 1 18 ? -18.781 -11.094 -0.147 1 44.97 18 ILE B N 1
ATOM 1497 C CA . ILE B 1 18 ? -19.141 -9.688 -0.006 1 44.97 18 ILE B CA 1
ATOM 1498 C C . ILE B 1 18 ? -18.734 -9.188 1.378 1 44.97 18 ILE B C 1
ATOM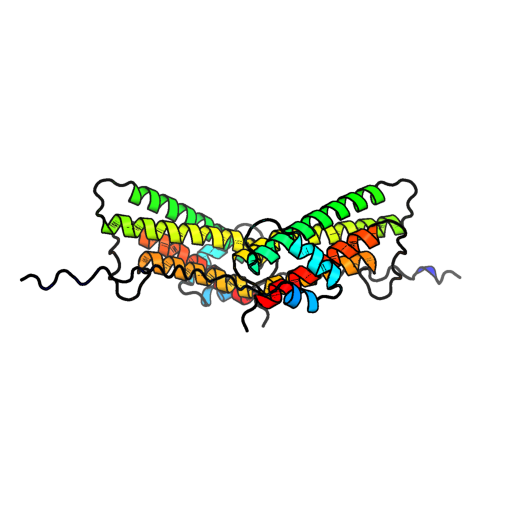 1500 O O . ILE B 1 18 ? -19.375 -9.508 2.377 1 44.97 18 ILE B O 1
ATOM 1504 N N . TYR B 1 19 ? -17.562 -9.359 1.683 1 49.16 19 TYR B N 1
ATOM 1505 C CA . TYR B 1 19 ? -17.156 -8.672 2.906 1 49.16 19 TYR B CA 1
ATOM 1506 C C . TYR B 1 19 ? -17.984 -7.41 3.119 1 49.16 19 TYR B C 1
ATOM 1508 O O . TYR B 1 19 ? -17.953 -6.488 2.301 1 49.16 19 TYR B O 1
ATOM 1516 N N . ALA B 1 20 ? -19.359 -7.578 3.377 1 58.12 20 ALA B N 1
ATOM 1517 C CA . ALA B 1 20 ? -20.141 -6.426 3.822 1 58.12 20 ALA B CA 1
ATOM 1518 C C . ALA B 1 20 ? -19.25 -5.379 4.48 1 58.12 20 ALA B C 1
ATOM 1520 O O . ALA B 1 20 ? -18.484 -5.688 5.406 1 58.12 20 ALA B O 1
ATOM 1521 N N . THR B 1 21 ? -19.016 -4.352 3.676 1 76.12 21 THR B N 1
ATOM 1522 C CA . THR B 1 21 ? -18.219 -3.273 4.246 1 76.12 21 THR B CA 1
ATOM 1523 C C . THR B 1 21 ? -18.859 -2.732 5.52 1 76.12 21 THR B C 1
ATOM 1525 O O . THR B 1 21 ? -20.094 -2.656 5.609 1 76.12 21 THR B O 1
ATOM 1528 N N . LYS B 1 22 ? -18.297 -2.693 6.488 1 90.12 22 LYS B N 1
ATOM 1529 C CA . LYS B 1 22 ? -18.719 -2.223 7.805 1 90.12 22 LYS B CA 1
ATOM 1530 C C . LYS B 1 22 ? -19.297 -0.812 7.727 1 90.12 22 LYS B C 1
ATOM 1532 O O . LYS B 1 22 ? -18.766 0.044 7.016 1 90.12 22 LYS B O 1
ATOM 1537 N N . ILE B 1 23 ? -20.531 -0.723 8.328 1 94.56 23 ILE B N 1
ATOM 1538 C CA . ILE B 1 23 ? -21.172 0.584 8.398 1 94.56 23 ILE B CA 1
ATOM 1539 C C . ILE B 1 23 ? -21.188 1.073 9.844 1 94.56 23 ILE B C 1
ATOM 1541 O O . ILE B 1 23 ? -21.5 0.31 10.766 1 94.56 23 ILE B O 1
ATOM 1545 N N . VAL B 1 24 ? -20.766 2.301 10.094 1 96 24 VAL B N 1
ATOM 1546 C CA . VAL B 1 24 ? -20.828 3.01 11.367 1 96 24 VAL B CA 1
ATOM 1547 C C . VAL B 1 24 ? -21.469 4.383 11.156 1 96 24 VAL B C 1
ATOM 1549 O O . VAL B 1 24 ? -21.141 5.086 10.195 1 96 24 VAL B O 1
ATOM 1552 N N . ASP B 1 25 ? -22.328 4.707 12.016 1 96.12 25 ASP B N 1
ATOM 1553 C CA . ASP B 1 25 ? -23 6 11.93 1 96.12 25 ASP B CA 1
ATOM 1554 C C . ASP B 1 25 ? -22 7.148 11.969 1 96.12 25 ASP B C 1
ATOM 1556 O O . ASP B 1 25 ? -21.062 7.141 12.773 1 96.12 25 ASP B O 1
ATOM 1560 N N . VAL B 1 26 ? -22.25 8.133 11.125 1 97.69 26 VAL B N 1
ATOM 1561 C CA . VAL B 1 26 ? -21.359 9.273 10.992 1 97.69 26 VAL B CA 1
ATOM 1562 C C . VAL B 1 26 ? -21.219 9.977 12.336 1 97.69 26 VAL B C 1
ATOM 1564 O O . VAL B 1 26 ? -20.109 10.391 12.719 1 97.69 26 VAL B O 1
ATOM 1567 N N . ASN B 1 27 ? -22.312 10.156 13.055 1 97.19 27 ASN B N 1
ATOM 1568 C CA . ASN B 1 27 ? -22.25 10.805 14.359 1 97.19 27 ASN B CA 1
ATOM 1569 C C . ASN B 1 27 ? -21.328 10.047 15.312 1 97.19 27 ASN B C 1
ATOM 1571 O O . ASN B 1 27 ? -20.578 10.656 16.094 1 97.19 27 ASN B O 1
ATOM 1575 N N . THR B 1 28 ? -21.375 8.781 15.25 1 97.94 28 THR B N 1
ATOM 1576 C CA . THR B 1 28 ? -20.516 7.938 16.078 1 97.94 28 THR B CA 1
ATOM 1577 C C . THR B 1 28 ? -19.047 8.117 15.695 1 97.94 28 THR B C 1
ATOM 1579 O O . THR B 1 28 ? -18.188 8.242 16.562 1 97.94 28 THR B O 1
ATOM 1582 N N . ILE B 1 29 ? -18.781 8.188 14.375 1 98.44 29 ILE B N 1
ATOM 1583 C CA . ILE B 1 29 ? -17.422 8.422 13.891 1 98.44 29 ILE B CA 1
ATOM 1584 C C . ILE B 1 29 ? -16.938 9.781 14.391 1 98.44 29 ILE B C 1
ATOM 1586 O O . ILE B 1 29 ? -15.844 9.875 14.961 1 98.44 29 ILE B O 1
ATOM 1590 N N . CYS B 1 30 ? -17.766 10.75 14.25 1 98.69 30 CYS B N 1
ATOM 1591 C CA . CYS B 1 30 ? -17.312 12.133 14.398 1 98.69 30 CYS B CA 1
ATOM 1592 C C . CYS B 1 30 ? -17.188 12.508 15.867 1 98.69 30 CYS B C 1
ATOM 1594 O O . CYS B 1 30 ? -16.422 13.414 16.219 1 98.69 30 CYS B O 1
ATOM 1596 N N . LYS B 1 31 ? -17.828 11.844 16.75 1 98.25 31 LYS B N 1
ATOM 1597 C CA . LYS B 1 31 ? -17.688 12.086 18.172 1 98.25 31 LYS B CA 1
ATOM 1598 C C . LYS B 1 31 ? -16.266 11.82 18.641 1 98.25 31 LYS B C 1
ATOM 1600 O O . LYS B 1 31 ? -15.836 12.344 19.672 1 98.25 31 LYS B O 1
ATOM 1605 N N . ASN B 1 32 ? -15.57 11.031 17.891 1 97.75 32 ASN B N 1
ATOM 1606 C CA . ASN B 1 32 ? -14.211 10.641 18.25 1 97.75 32 ASN B CA 1
ATOM 1607 C C . ASN B 1 32 ? -13.164 11.5 17.547 1 97.75 32 ASN B C 1
ATOM 1609 O O . ASN B 1 32 ? -11.984 11.164 17.531 1 97.75 32 ASN B O 1
ATOM 1613 N N . THR B 1 33 ? -13.547 12.562 17 1 98.44 33 THR B N 1
ATOM 1614 C CA . THR B 1 33 ? -12.617 13.477 16.359 1 98.44 33 THR B CA 1
ATOM 1615 C C . THR B 1 33 ? -12.43 14.742 17.188 1 98.44 33 THR B C 1
ATOM 1617 O O . THR B 1 33 ? -13.234 15.031 18.078 1 98.44 33 THR B O 1
ATOM 1620 N N . ILE B 1 34 ? -11.43 15.453 16.875 1 97.75 34 ILE B N 1
ATOM 1621 C CA . ILE B 1 34 ? -11.117 16.688 17.578 1 97.75 34 ILE B CA 1
ATOM 1622 C C . ILE B 1 34 ? -12.203 17.719 17.328 1 97.75 34 ILE B C 1
ATOM 1624 O O . ILE B 1 34 ? -12.594 18.469 18.219 1 97.75 34 ILE B O 1
ATOM 1628 N N . ASN B 1 35 ? -12.664 17.859 16.109 1 98.44 35 ASN B N 1
ATOM 1629 C CA . ASN B 1 35 ? -13.711 18.781 15.688 1 98.44 35 ASN B CA 1
ATOM 1630 C C . ASN B 1 35 ? -14.914 18.047 15.094 1 98.44 35 ASN B C 1
ATOM 1632 O O . ASN B 1 35 ? -15.039 17.938 13.875 1 98.44 35 ASN B O 1
ATOM 1636 N N . PRO B 1 36 ? -15.828 17.609 15.992 1 98.62 36 PRO B N 1
ATOM 1637 C CA . PRO B 1 36 ? -16.953 16.797 15.539 1 98.62 36 PRO B CA 1
ATOM 1638 C C . PRO B 1 36 ? -17.859 17.516 14.539 1 98.62 36 PRO B C 1
ATOM 1640 O O . PRO B 1 36 ? -18.391 16.891 13.625 1 98.62 36 PRO B O 1
ATOM 1643 N N . SER B 1 37 ? -18.016 18.781 14.703 1 98.44 37 SER B N 1
ATOM 1644 C CA . SER B 1 37 ? -18.875 19.531 13.781 1 98.44 37 SER B CA 1
ATOM 1645 C C . SER B 1 37 ? -18.266 19.547 12.375 1 98.44 37 SER B C 1
ATOM 1647 O O . SER B 1 37 ? -18.984 19.344 11.391 1 98.44 37 SER B O 1
ATOM 1649 N N . PHE B 1 38 ? -17.031 19.828 12.305 1 98.81 38 PHE B N 1
ATOM 1650 C CA . PHE B 1 38 ? -16.344 19.797 11.023 1 98.81 38 PHE B CA 1
ATOM 1651 C C . PHE B 1 38 ? -16.438 18.406 10.391 1 98.81 38 PHE B C 1
ATOM 1653 O O . PHE B 1 38 ? -16.719 18.281 9.195 1 98.81 38 PHE B O 1
ATOM 1660 N N . CYS B 1 39 ? -16.203 17.344 11.172 1 98.81 39 CYS B N 1
ATOM 1661 C CA . CYS B 1 39 ? -16.281 15.961 10.727 1 98.81 39 CYS B CA 1
ATOM 1662 C C . CYS B 1 39 ? -17.656 15.656 10.141 1 98.81 39 CYS B C 1
ATOM 1664 O O . CYS B 1 39 ? -17.766 15.125 9.031 1 98.81 39 CYS B O 1
ATOM 1666 N N . SER B 1 40 ? -18.688 16.031 10.875 1 98.44 40 SER B N 1
ATOM 1667 C CA . SER B 1 40 ? -20.062 15.773 10.445 1 98.44 40 SER B CA 1
ATOM 1668 C C . SER B 1 40 ? -20.359 16.469 9.117 1 98.44 40 SER B C 1
ATOM 1670 O O . SER B 1 40 ? -20.938 15.852 8.211 1 98.44 40 SER B O 1
ATOM 1672 N N . THR B 1 41 ? -20.016 17.656 8.992 1 98.44 41 THR B N 1
ATOM 1673 C CA . THR B 1 41 ? -20.234 18.391 7.758 1 98.44 41 THR B CA 1
ATOM 1674 C C . THR B 1 41 ? -19.5 17.734 6.594 1 98.44 41 THR B C 1
ATOM 1676 O O . THR B 1 41 ? -20.078 17.531 5.523 1 98.44 41 THR B O 1
ATOM 1679 N N . LEU B 1 42 ? -18.25 17.406 6.793 1 98.69 42 LEU B N 1
ATOM 1680 C CA . LEU B 1 42 ? -17.422 16.812 5.742 1 98.69 42 LEU B CA 1
ATOM 1681 C C . LEU B 1 42 ? -18.016 15.492 5.266 1 98.69 42 LEU B C 1
ATOM 1683 O O . LEU B 1 42 ? -18.25 15.305 4.07 1 98.69 42 LEU B O 1
ATOM 1687 N N . LEU B 1 43 ? -18.266 14.562 6.18 1 98.56 43 LEU B N 1
ATOM 1688 C CA . LEU B 1 43 ? -18.703 13.227 5.805 1 98.56 43 LEU B CA 1
ATOM 1689 C C . LEU B 1 43 ? -20.109 13.25 5.207 1 98.56 43 LEU B C 1
ATOM 1691 O O . LEU B 1 43 ? -20.422 12.461 4.32 1 98.56 43 LEU B O 1
ATOM 1695 N N . ASN B 1 44 ? -20.906 14.188 5.648 1 97.12 44 ASN B N 1
ATOM 1696 C CA . ASN B 1 44 ? -22.25 14.297 5.102 1 97.12 44 ASN B CA 1
ATOM 1697 C C . ASN B 1 44 ? -22.25 14.953 3.727 1 97.12 44 ASN B C 1
ATOM 1699 O O . ASN B 1 44 ? -23.25 14.906 3.01 1 97.12 44 ASN B O 1
ATOM 1703 N N . SER B 1 45 ? -21.219 15.523 3.383 1 96.88 45 SER B N 1
ATOM 1704 C CA . SER B 1 45 ? -21.109 16.156 2.072 1 96.88 45 SER B CA 1
ATOM 1705 C C . SER B 1 45 ? -20.766 15.133 0.992 1 96.88 45 SER B C 1
ATOM 1707 O O . SER B 1 45 ? -20.828 15.445 -0.2 1 96.88 45 SER B O 1
ATOM 1709 N N . LYS B 1 46 ? -20.391 13.938 1.397 1 95.44 46 LYS B N 1
ATOM 1710 C CA . LYS B 1 46 ? -20.078 12.914 0.404 1 95.44 46 LYS B CA 1
ATOM 1711 C C . LYS B 1 46 ? -21.281 12.625 -0.483 1 95.44 46 LYS B C 1
ATOM 1713 O O . LYS B 1 46 ? -22.375 12.398 0.017 1 95.44 46 LYS B O 1
ATOM 1718 N N . SER B 1 47 ? -21.062 12.578 -1.696 1 92 47 SER B N 1
ATOM 1719 C CA . SER B 1 47 ? -22.094 12.211 -2.646 1 92 47 SER B CA 1
ATOM 1720 C C . SER B 1 47 ? -22.188 10.695 -2.812 1 92 47 SER B C 1
ATOM 1722 O O . SER B 1 47 ? -21.281 9.969 -2.402 1 92 47 SER B O 1
ATOM 1724 N N . GLY B 1 48 ? -23.188 10.328 -3.344 1 87.06 48 GLY B N 1
ATOM 1725 C CA . GLY B 1 48 ? -23.359 8.906 -3.602 1 87.06 48 GLY B CA 1
ATOM 1726 C C . GLY B 1 48 ? -24.062 8.172 -2.473 1 87.06 48 GLY B C 1
ATOM 1727 O O . GLY B 1 48 ? -24.203 8.703 -1.372 1 87.06 48 GLY B O 1
ATOM 1728 N N . ALA B 1 49 ? -24.328 6.945 -2.768 1 78.62 49 ALA B N 1
ATOM 1729 C CA . ALA B 1 49 ? -25.172 6.188 -1.849 1 78.62 49 ALA B CA 1
ATOM 1730 C C . ALA B 1 49 ? -24.328 5.445 -0.812 1 78.62 49 ALA B C 1
ATOM 1732 O O . ALA B 1 49 ? -24.781 5.227 0.316 1 78.62 49 ALA B O 1
ATOM 1733 N N . SER B 1 50 ? -23.156 5.168 -1.14 1 85.25 50 SER B N 1
ATOM 1734 C CA . SER B 1 50 ? -22.375 4.332 -0.223 1 85.25 50 SER B CA 1
ATOM 1735 C C . SER B 1 50 ? -21.859 5.145 0.961 1 85.25 50 SER B C 1
ATOM 1737 O O . SER B 1 50 ? -21.25 6.199 0.779 1 85.25 50 SER B O 1
ATOM 1739 N N . ARG B 1 51 ? -22.25 4.574 2.129 1 91.38 51 ARG B N 1
ATOM 1740 C CA . ARG B 1 51 ? -21.797 5.215 3.361 1 91.38 51 ARG B CA 1
ATOM 1741 C C . ARG B 1 51 ? -21.031 4.23 4.238 1 91.38 51 ARG B C 1
ATOM 1743 O O . ARG B 1 51 ? -20.969 4.387 5.461 1 91.38 51 ARG B O 1
ATOM 1750 N N . ASP B 1 52 ? -20.5 3.201 3.59 1 96.12 52 ASP B N 1
ATOM 1751 C CA . ASP B 1 52 ? -19.688 2.285 4.383 1 96.12 52 ASP B CA 1
ATOM 1752 C C . ASP B 1 52 ? -18.312 2.898 4.699 1 96.12 52 ASP B C 1
ATOM 1754 O O . ASP B 1 52 ? -17.922 3.895 4.09 1 96.12 52 ASP B O 1
ATOM 1758 N N . LEU B 1 53 ? -17.641 2.344 5.645 1 97.94 53 LEU B N 1
ATOM 1759 C CA . LEU B 1 53 ? -16.391 2.896 6.16 1 97.94 53 LEU B CA 1
ATOM 1760 C C . LEU B 1 53 ? -15.352 3.025 5.047 1 97.94 53 LEU B C 1
ATOM 1762 O O . LEU B 1 53 ? -14.617 4.012 4.992 1 97.94 53 LEU B O 1
ATOM 1766 N N . VAL B 1 54 ? -15.25 2.018 4.199 1 97.69 54 VAL B N 1
ATOM 1767 C CA . VAL B 1 54 ? -14.242 2.049 3.141 1 97.69 54 VAL B CA 1
ATOM 1768 C C . VAL B 1 54 ? -14.531 3.209 2.189 1 97.69 54 VAL B C 1
ATOM 1770 O O . VAL B 1 54 ? -13.625 3.971 1.839 1 97.69 54 VAL B O 1
ATOM 1773 N N . SER B 1 55 ? -15.781 3.316 1.815 1 97.44 55 SER B N 1
ATOM 1774 C CA . SER B 1 55 ? -16.141 4.402 0.915 1 97.44 55 SER B CA 1
ATOM 1775 C C . SER B 1 55 ? -15.953 5.762 1.579 1 97.44 55 SER B C 1
ATOM 1777 O O . SER B 1 55 ? -15.539 6.723 0.927 1 97.44 55 SER B O 1
ATOM 1779 N N . LEU B 1 56 ? -16.219 5.922 2.832 1 98.44 56 LEU B N 1
ATOM 1780 C CA . LEU B 1 56 ? -15.992 7.164 3.568 1 98.44 56 LEU B CA 1
ATOM 1781 C C . LEU B 1 56 ? -14.508 7.477 3.658 1 98.44 56 LEU B C 1
ATOM 1783 O O . LEU B 1 56 ? -14.094 8.625 3.484 1 98.44 56 LEU B O 1
ATOM 1787 N N . ALA B 1 57 ? -13.773 6.441 3.926 1 98.56 57 ALA B N 1
ATOM 1788 C CA . ALA B 1 57 ? -12.328 6.629 3.988 1 98.56 57 ALA B CA 1
ATOM 1789 C C . ALA B 1 57 ? -11.773 7.109 2.648 1 98.56 57 ALA B C 1
ATOM 1791 O O . ALA B 1 57 ? -11 8.07 2.598 1 98.56 57 ALA B O 1
ATOM 1792 N N . GLN B 1 58 ? -12.234 6.496 1.575 1 98.38 58 GLN B N 1
ATOM 1793 C CA . GLN B 1 58 ? -11.789 6.883 0.241 1 98.38 58 GLN B CA 1
ATOM 1794 C C . GLN B 1 58 ? -12.156 8.328 -0.063 1 98.38 58 GLN B C 1
ATOM 1796 O O . GLN B 1 58 ? -11.336 9.094 -0.563 1 98.38 58 GLN B O 1
ATOM 1801 N N . TYR B 1 59 ? -13.383 8.672 0.246 1 98.69 59 TYR B N 1
ATOM 1802 C CA . TYR B 1 59 ? -13.836 10.039 0.044 1 98.69 59 TYR B CA 1
A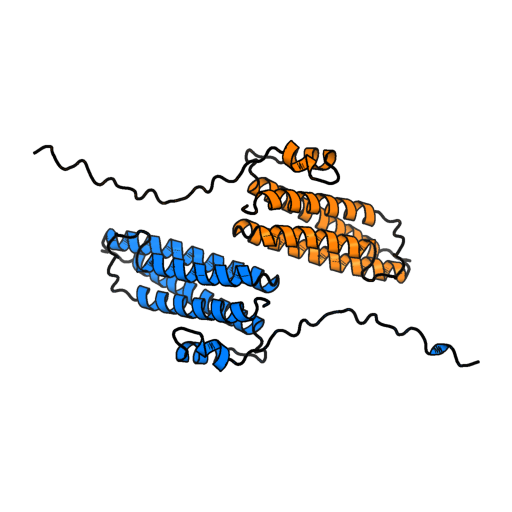TOM 1803 C C . TYR B 1 59 ? -12.961 11.023 0.812 1 98.69 59 TYR B C 1
ATOM 1805 O O . TYR B 1 59 ? -12.531 12.047 0.265 1 98.69 59 TYR B O 1
ATOM 1813 N N . THR B 1 60 ? -12.703 10.742 2.021 1 98.88 60 THR B N 1
ATOM 1814 C CA . THR B 1 60 ? -11.969 11.656 2.887 1 98.88 60 THR B CA 1
ATOM 1815 C C . THR B 1 60 ? -10.508 11.75 2.455 1 98.88 60 THR B C 1
ATOM 1817 O O . THR B 1 60 ? -9.891 12.82 2.545 1 98.88 60 THR B O 1
ATOM 1820 N N . ILE B 1 61 ? -9.938 10.625 1.947 1 98.94 61 ILE B N 1
ATOM 1821 C CA . ILE B 1 61 ? -8.594 10.641 1.388 1 98.94 61 ILE B CA 1
ATOM 1822 C C . ILE B 1 61 ? -8.547 11.562 0.173 1 98.94 61 ILE B C 1
ATOM 1824 O O . ILE B 1 61 ? -7.605 12.344 0.013 1 98.94 61 ILE B O 1
ATOM 1828 N N . ASP B 1 62 ? -9.547 11.492 -0.596 1 98.81 62 ASP B N 1
ATOM 1829 C CA . ASP B 1 62 ? -9.609 12.367 -1.762 1 98.81 62 ASP B CA 1
ATOM 1830 C C . ASP B 1 62 ? -9.695 13.836 -1.343 1 98.81 62 ASP B C 1
ATOM 1832 O O . ASP B 1 62 ? -9.062 14.703 -1.958 1 98.81 62 ASP B O 1
ATOM 1836 N N . VAL B 1 63 ? -10.477 14.156 -0.359 1 98.94 63 VAL B N 1
ATOM 1837 C CA . VAL B 1 63 ? -10.586 15.516 0.16 1 98.94 63 VAL B CA 1
ATOM 1838 C C . VAL B 1 63 ? -9.234 15.977 0.691 1 98.94 63 VAL B C 1
ATOM 1840 O O . VAL B 1 63 ? -8.797 17.094 0.41 1 98.94 63 VAL B O 1
ATOM 1843 N N . ALA B 1 64 ? -8.562 15.094 1.453 1 98.94 64 ALA B N 1
ATOM 1844 C CA . ALA B 1 64 ? -7.234 15.422 1.969 1 98.94 64 ALA B CA 1
ATOM 1845 C C . ALA B 1 64 ? -6.254 15.68 0.83 1 98.94 64 ALA B C 1
ATOM 1847 O O . ALA B 1 64 ? -5.453 16.625 0.895 1 98.94 64 ALA B O 1
ATOM 1848 N N . HIS B 1 65 ? -6.293 14.859 -0.158 1 98.94 65 HIS B N 1
ATOM 1849 C CA . HIS B 1 65 ? -5.414 15 -1.312 1 98.94 65 HIS B CA 1
ATOM 1850 C C . HIS B 1 65 ? -5.605 16.344 -1.992 1 98.94 65 HIS B C 1
ATOM 1852 O O . HIS B 1 65 ? -4.633 17.047 -2.293 1 98.94 65 HIS B O 1
ATOM 1858 N N . THR B 1 66 ? -6.824 16.703 -2.215 1 98.94 66 THR B N 1
ATOM 1859 C CA . THR B 1 66 ? -7.145 17.984 -2.828 1 98.94 66 THR B CA 1
ATOM 1860 C C . THR B 1 66 ? -6.625 19.141 -1.973 1 98.94 66 THR B C 1
ATOM 1862 O O . THR B 1 66 ? -5.98 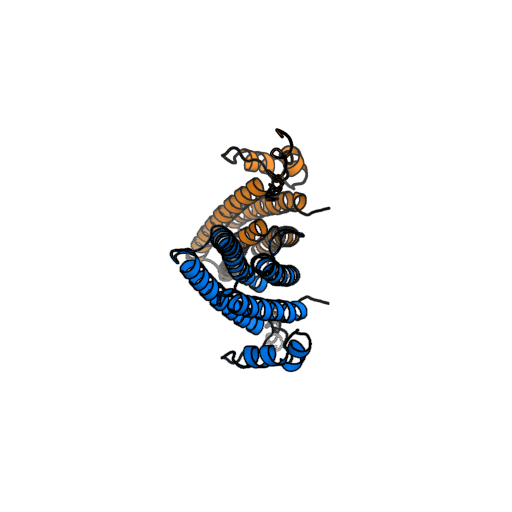20.062 -2.484 1 98.94 66 THR B O 1
ATOM 1865 N N . ASN B 1 67 ? -6.883 19.109 -0.677 1 98.94 67 ASN B N 1
ATOM 1866 C CA . ASN B 1 67 ? -6.449 20.188 0.207 1 98.94 67 ASN B CA 1
ATOM 1867 C C . ASN B 1 67 ? -4.93 20.234 0.318 1 98.94 67 ASN B C 1
ATOM 1869 O O . ASN B 1 67 ? -4.352 21.328 0.403 1 98.94 67 ASN B O 1
ATOM 1873 N N . ALA B 1 68 ? -4.293 19.094 0.316 1 98.94 68 ALA B N 1
ATOM 1874 C CA . ALA B 1 68 ? -2.834 19.078 0.325 1 98.94 68 ALA B CA 1
ATOM 1875 C C . ALA B 1 68 ? -2.27 19.688 -0.951 1 98.94 68 ALA B C 1
ATOM 1877 O O . ALA B 1 68 ? -1.308 20.469 -0.901 1 98.94 68 ALA B O 1
ATOM 1878 N N . THR B 1 69 ? -2.859 19.391 -2.051 1 98.94 69 THR B N 1
ATOM 1879 C CA . THR B 1 69 ? -2.426 19.953 -3.33 1 98.94 69 THR B CA 1
ATOM 1880 C C . THR B 1 69 ? -2.619 21.469 -3.359 1 98.94 69 THR B C 1
ATOM 1882 O O . THR B 1 69 ? -1.739 22.203 -3.812 1 98.94 69 THR B O 1
ATOM 1885 N N . ASN B 1 70 ? -3.73 21.922 -2.859 1 98.94 70 ASN B N 1
ATOM 1886 C CA . ASN B 1 70 ? -3.969 23.344 -2.746 1 98.94 70 ASN B CA 1
ATOM 1887 C C . ASN B 1 70 ? -2.943 24.016 -1.833 1 98.94 70 ASN B C 1
ATOM 1889 O O . ASN B 1 70 ? -2.518 25.141 -2.09 1 98.94 70 ASN B O 1
ATOM 1893 N N . THR B 1 71 ? -2.609 23.344 -0.783 1 98.94 71 THR B N 1
ATOM 1894 C CA . THR B 1 71 ? -1.605 23.859 0.141 1 98.94 71 THR B CA 1
ATOM 1895 C C . THR B 1 71 ? -0.247 23.969 -0.546 1 98.94 71 THR B C 1
ATOM 1897 O O . THR B 1 71 ? 0.458 24.969 -0.378 1 98.94 71 THR B O 1
ATOM 1900 N N . ILE B 1 72 ? 0.105 22.984 -1.342 1 98.94 72 ILE B N 1
ATOM 1901 C CA . ILE B 1 72 ? 1.346 23.016 -2.107 1 98.94 72 ILE B CA 1
ATOM 1902 C C . ILE B 1 72 ? 1.344 24.234 -3.031 1 98.94 72 ILE B C 1
ATOM 1904 O O . ILE B 1 72 ? 2.334 24.969 -3.107 1 98.94 72 ILE B O 1
ATOM 1908 N N . ASN B 1 73 ? 0.235 24.453 -3.682 1 98.94 73 ASN B N 1
ATOM 1909 C CA . ASN B 1 73 ? 0.116 25.609 -4.562 1 98.94 73 ASN B CA 1
ATOM 1910 C C . ASN B 1 73 ? 0.35 26.922 -3.809 1 98.94 73 ASN B C 1
ATOM 1912 O O . ASN B 1 73 ? 1.04 27.812 -4.305 1 98.94 73 ASN B O 1
ATOM 1916 N N . LEU B 1 74 ? -0.224 27.047 -2.635 1 98.88 74 LEU B N 1
ATOM 1917 C CA . LEU B 1 74 ? -0.009 28.234 -1.805 1 98.88 74 LEU B CA 1
ATOM 1918 C C . LEU B 1 74 ? 1.463 28.375 -1.435 1 98.88 74 LEU B C 1
ATOM 1920 O O . LEU B 1 74 ? 2.025 29.469 -1.522 1 98.88 74 LEU B O 1
ATOM 1924 N N . ILE B 1 75 ? 2.084 27.297 -1.048 1 98.88 75 ILE B N 1
ATOM 1925 C CA . ILE B 1 75 ? 3.482 27.312 -0.635 1 98.88 75 ILE B CA 1
ATOM 1926 C C . ILE B 1 75 ? 4.359 27.781 -1.795 1 98.88 75 ILE B C 1
ATOM 1928 O O . ILE B 1 75 ? 5.258 28.609 -1.609 1 98.88 75 ILE B O 1
ATOM 1932 N N . GLU B 1 76 ? 4.074 27.281 -2.916 1 98.81 76 GLU B N 1
ATOM 1933 C CA . GLU B 1 76 ? 4.855 27.656 -4.09 1 98.81 76 GLU B CA 1
ATOM 1934 C C . GLU B 1 76 ? 4.727 29.156 -4.375 1 98.81 76 GLU B C 1
ATOM 1936 O O . GLU B 1 76 ? 5.699 29.797 -4.758 1 98.81 76 GLU B O 1
ATOM 1941 N N . LYS B 1 77 ? 3.543 29.656 -4.223 1 98.69 77 LYS B N 1
ATOM 1942 C CA . LYS B 1 77 ? 3.354 31.094 -4.387 1 98.69 77 LYS B CA 1
ATOM 1943 C C . LYS B 1 77 ? 4.156 31.875 -3.354 1 98.69 77 LYS B C 1
ATOM 1945 O O . LYS B 1 77 ? 4.727 32.938 -3.666 1 98.69 77 LYS B O 1
ATOM 1950 N N . LEU B 1 78 ? 4.18 31.406 -2.117 1 98.56 78 LEU B N 1
ATOM 1951 C CA . LEU B 1 78 ? 4.902 32.062 -1.037 1 98.56 78 LEU B CA 1
ATOM 1952 C C . LEU B 1 78 ? 6.406 32.031 -1.284 1 98.56 78 LEU B C 1
ATOM 1954 O O . LEU B 1 78 ? 7.117 33 -0.998 1 98.56 78 LEU B O 1
ATOM 1958 N N . ILE B 1 79 ? 6.871 30.969 -1.821 1 98.5 79 ILE B N 1
ATOM 1959 C CA . ILE B 1 79 ? 8.281 30.812 -2.17 1 98.5 79 ILE B CA 1
ATOM 1960 C C . ILE B 1 79 ? 8.641 31.812 -3.275 1 98.5 79 ILE B C 1
ATOM 1962 O O . ILE B 1 79 ? 9.734 32.375 -3.266 1 98.5 79 ILE B O 1
ATOM 1966 N N . ALA B 1 80 ? 7.734 32 -4.141 1 97.94 80 ALA B N 1
ATOM 1967 C CA . ALA B 1 80 ? 7.992 32.844 -5.309 1 97.94 80 ALA B CA 1
ATOM 1968 C C . ALA B 1 80 ? 7.895 34.312 -4.949 1 97.94 80 ALA B C 1
ATOM 1970 O O . ALA B 1 80 ? 8.289 35.188 -5.738 1 97.94 80 ALA B O 1
ATOM 1971 N N . GLN B 1 81 ? 7.402 34.594 -3.785 1 95.12 81 GLN B N 1
ATOM 1972 C CA . GLN B 1 81 ? 7.195 35.969 -3.402 1 95.12 81 GLN B CA 1
ATOM 1973 C C . GLN B 1 81 ? 8.523 36.719 -3.242 1 95.12 81 GLN B C 1
ATOM 1975 O O . GLN B 1 81 ? 9.406 36.25 -2.508 1 95.12 81 GLN B O 1
ATOM 1980 N N . LYS B 1 82 ? 8.711 37.812 -3.836 1 91.19 82 LYS B N 1
ATOM 1981 C CA . LYS B 1 82 ? 9.914 38.656 -3.762 1 91.19 82 LYS B CA 1
ATOM 1982 C C . LYS B 1 82 ? 10.047 39.312 -2.395 1 91.19 82 LYS B C 1
ATOM 1984 O O . LYS B 1 82 ? 9.047 39.719 -1.803 1 91.19 82 LYS B O 1
ATOM 1989 N N . GLY B 1 83 ? 11.195 39.469 -1.876 1 90.44 83 GLY B N 1
ATOM 1990 C CA . GLY B 1 83 ? 11.461 40.219 -0.656 1 90.44 83 GLY B CA 1
ATOM 1991 C C . GLY B 1 83 ? 11.297 39.375 0.601 1 90.44 83 GLY B C 1
ATOM 1992 O O . GLY B 1 83 ? 11.391 39.906 1.714 1 90.44 83 GLY B O 1
ATOM 1993 N N . SER B 1 84 ? 11.062 38.125 0.414 1 89.44 84 SER B N 1
ATOM 1994 C CA . SER B 1 84 ? 10.945 37.219 1.571 1 89.44 84 SER B CA 1
ATOM 1995 C C . SER B 1 84 ? 12.297 37.031 2.256 1 89.44 84 SER B C 1
ATOM 1997 O O . SER B 1 84 ? 13.336 37.031 1.595 1 89.44 84 SER B O 1
ATOM 1999 N N . SER B 1 85 ? 12.266 36.969 3.566 1 93.69 85 SER B N 1
ATOM 2000 C CA . SER B 1 85 ? 13.484 36.688 4.328 1 93.69 85 SER B CA 1
ATOM 2001 C C . SER B 1 85 ? 14.008 35.281 4.074 1 93.69 85 SER B C 1
ATOM 2003 O O . SER B 1 85 ? 13.273 34.438 3.604 1 93.69 85 SER B O 1
ATOM 2005 N N . GLU B 1 86 ? 15.297 35.094 4.445 1 94.31 86 GLU B N 1
ATOM 2006 C CA . GLU B 1 86 ? 15.891 33.75 4.352 1 94.31 86 GLU B CA 1
ATOM 2007 C C . GLU B 1 86 ? 15.164 32.781 5.25 1 94.31 86 GLU B C 1
ATOM 2009 O O . GLU B 1 86 ? 14.953 31.625 4.867 1 94.31 86 GLU B O 1
ATOM 2014 N N . GLU B 1 87 ? 14.758 33.219 6.383 1 92.75 87 GLU B N 1
ATOM 2015 C CA . GLU B 1 87 ? 14.039 32.375 7.328 1 92.75 87 GLU B CA 1
ATOM 2016 C C . GLU B 1 87 ? 12.688 31.922 6.762 1 92.75 87 GLU B C 1
ATOM 2018 O O . GLU B 1 87 ? 12.305 30.766 6.891 1 92.75 87 GLU B O 1
ATOM 2023 N N . ALA B 1 88 ? 12.086 32.844 6.129 1 95.12 88 ALA B N 1
ATOM 2024 C CA . ALA B 1 88 ? 10.805 32.531 5.508 1 95.12 88 ALA B CA 1
ATOM 2025 C C . ALA B 1 88 ? 10.969 31.531 4.379 1 95.12 88 ALA B C 1
ATOM 2027 O O . ALA B 1 88 ? 10.203 30.562 4.285 1 95.12 88 ALA B O 1
ATOM 2028 N N . GLN B 1 89 ? 11.992 31.766 3.586 1 96.5 89 GLN B N 1
ATOM 2029 C CA . GLN B 1 89 ? 12.266 30.859 2.471 1 96.5 89 GLN B CA 1
ATOM 2030 C C . GLN B 1 89 ? 12.57 29.453 2.963 1 96.5 89 GLN B C 1
ATOM 2032 O O . GLN B 1 89 ? 12.039 28.469 2.434 1 96.5 89 GLN B O 1
ATOM 2037 N N . MET B 1 90 ? 13.359 29.312 3.939 1 94.56 90 MET B N 1
ATOM 2038 C CA . MET B 1 90 ? 13.688 28.016 4.496 1 94.56 90 MET B CA 1
ATOM 2039 C C . MET B 1 90 ? 12.445 27.312 5.039 1 94.56 90 MET B C 1
ATOM 2041 O O . MET B 1 90 ? 12.258 26.109 4.836 1 94.56 90 MET B O 1
ATOM 2045 N N . HIS B 1 91 ? 11.625 28.109 5.711 1 95.44 91 HIS B N 1
ATOM 2046 C CA . HIS B 1 91 ? 10.375 27.609 6.25 1 95.44 91 HIS B CA 1
ATOM 2047 C C . HIS B 1 91 ? 9.484 27.047 5.148 1 95.44 91 HIS B C 1
ATOM 2049 O O . HIS B 1 91 ? 9.031 25.906 5.234 1 95.44 91 HIS B O 1
ATOM 2055 N N . TYR B 1 92 ? 9.328 27.734 4.07 1 97.88 92 TYR B N 1
ATOM 2056 C CA . TYR B 1 92 ? 8.406 27.328 3.02 1 97.88 92 TYR B CA 1
ATOM 2057 C C . TYR B 1 92 ? 8.977 26.156 2.221 1 97.88 92 TYR B C 1
ATOM 2059 O O . TYR B 1 92 ? 8.234 25.266 1.782 1 97.88 92 TYR B O 1
ATOM 2067 N N . HIS B 1 93 ? 10.242 26.141 2.008 1 97.62 93 HIS B N 1
ATOM 2068 C CA . HIS B 1 93 ? 10.836 24.984 1.344 1 97.62 93 HIS B CA 1
ATOM 2069 C C . HIS B 1 93 ? 10.688 23.734 2.191 1 97.62 93 HIS B C 1
ATOM 2071 O O . HIS B 1 93 ? 10.422 22.656 1.663 1 97.62 93 HIS B O 1
ATOM 2077 N N . SER B 1 94 ? 10.852 23.906 3.471 1 96.69 94 SER B N 1
ATOM 2078 C CA . SER B 1 94 ? 10.625 22.766 4.363 1 96.69 94 SER B CA 1
ATOM 2079 C C . SER B 1 94 ? 9.18 22.297 4.301 1 96.69 94 SER B C 1
ATOM 2081 O O . SER B 1 94 ? 8.922 21.094 4.191 1 96.69 94 SER B O 1
ATOM 2083 N N . CYS B 1 95 ? 8.305 23.234 4.281 1 98.44 95 CYS B N 1
ATOM 2084 C CA . CYS B 1 95 ? 6.895 22.875 4.207 1 98.44 95 CYS B CA 1
ATOM 2085 C C . CYS B 1 95 ? 6.562 22.234 2.871 1 98.44 95 CYS B C 1
ATOM 2087 O O . CYS B 1 95 ? 5.77 21.281 2.816 1 98.44 95 CYS B O 1
ATOM 2089 N N . LEU B 1 96 ? 7.16 22.719 1.844 1 98.81 96 LEU B N 1
ATOM 2090 C CA . LEU B 1 96 ? 6.941 22.094 0.536 1 98.81 96 LEU B CA 1
ATOM 2091 C C . LEU B 1 96 ? 7.344 20.625 0.549 1 98.81 96 LEU B C 1
ATOM 2093 O O . LEU B 1 96 ? 6.621 19.781 0.02 1 98.81 96 LEU B O 1
ATOM 2097 N N . SER B 1 97 ? 8.445 20.344 1.14 1 98.56 97 SER B N 1
ATOM 2098 C CA . SER B 1 97 ? 8.906 18.953 1.237 1 98.56 97 SER B CA 1
ATOM 2099 C C . SER B 1 97 ? 7.91 18.094 2.008 1 98.56 97 SER B C 1
ATOM 2101 O O . SER B 1 97 ? 7.57 16.984 1.577 1 98.56 97 SER B O 1
ATOM 2103 N N . HIS B 1 98 ? 7.395 18.578 3.117 1 98.69 98 HIS B N 1
ATOM 2104 C CA . HIS B 1 98 ? 6.434 17.844 3.93 1 98.69 98 HIS B CA 1
ATOM 2105 C C . HIS B 1 98 ? 5.129 17.625 3.172 1 98.69 98 HIS B C 1
ATOM 2107 O O . HIS B 1 98 ? 4.582 16.516 3.186 1 98.69 98 HIS B O 1
ATOM 2113 N N . PHE B 1 99 ? 4.707 18.594 2.521 1 98.94 99 PHE B N 1
ATOM 2114 C CA . PHE B 1 99 ? 3.416 18.453 1.858 1 98.94 99 PHE B CA 1
ATOM 2115 C C . PHE B 1 99 ? 3.539 17.594 0.605 1 98.94 99 PHE B C 1
ATOM 2117 O O . PHE B 1 99 ? 2.6 16.891 0.234 1 98.94 99 PHE B O 1
ATOM 2124 N N . ASN B 1 100 ? 4.68 17.609 -0.095 1 98.88 100 ASN B N 1
ATOM 2125 C CA . ASN B 1 100 ? 4.906 16.625 -1.148 1 98.88 100 ASN B CA 1
ATOM 2126 C C . ASN B 1 100 ? 4.848 15.195 -0.605 1 98.88 100 ASN B C 1
ATOM 2128 O O . ASN B 1 100 ? 4.27 14.312 -1.235 1 98.88 100 ASN B O 1
ATOM 2132 N N . GLU B 1 101 ? 5.449 15 0.543 1 98.75 101 GLU B N 1
ATOM 2133 C CA . GLU B 1 101 ? 5.375 13.688 1.176 1 98.75 101 GLU B CA 1
ATOM 2134 C C . GLU B 1 101 ? 3.934 13.32 1.523 1 98.75 101 GLU B C 1
ATOM 2136 O O . GLU B 1 101 ? 3.514 12.18 1.334 1 98.75 101 GLU B O 1
ATOM 2141 N N . ILE B 1 102 ? 3.225 14.273 2.043 1 98.94 102 ILE B N 1
ATOM 2142 C CA . ILE B 1 102 ? 1.826 14.062 2.393 1 98.94 102 ILE B CA 1
ATOM 2143 C C . ILE B 1 102 ? 1.052 13.594 1.162 1 98.94 102 ILE B C 1
ATOM 2145 O O . ILE B 1 102 ? 0.269 12.641 1.236 1 98.94 102 ILE B O 1
ATOM 2149 N N . VAL B 1 103 ? 1.248 14.195 0.066 1 98.94 103 VAL B N 1
ATOM 2150 C CA . VAL B 1 103 ? 0.556 13.805 -1.158 1 98.94 103 VAL B CA 1
ATOM 2151 C C . VAL B 1 103 ? 0.927 12.375 -1.529 1 98.94 103 VAL B C 1
ATOM 2153 O O . VAL B 1 103 ? 0.062 11.578 -1.903 1 98.94 103 VAL B O 1
ATOM 2156 N N . ASP B 1 104 ? 2.197 12.062 -1.421 1 98.62 104 ASP B N 1
ATOM 2157 C CA . ASP B 1 104 ? 2.633 10.688 -1.687 1 98.62 104 ASP B CA 1
ATOM 2158 C C . ASP B 1 104 ? 1.92 9.703 -0.769 1 98.62 104 ASP B C 1
ATOM 2160 O O . ASP B 1 104 ? 1.462 8.648 -1.219 1 98.62 104 ASP B O 1
ATOM 2164 N N . ILE B 1 105 ? 1.846 10 0.499 1 98.88 105 ILE B N 1
ATOM 2165 C CA . ILE B 1 105 ? 1.191 9.133 1.474 1 98.88 105 ILE B CA 1
ATOM 2166 C C . ILE B 1 105 ? -0.272 8.938 1.088 1 98.88 105 ILE B C 1
ATOM 2168 O O . ILE B 1 105 ? -0.794 7.824 1.159 1 98.88 105 ILE B O 1
ATOM 2172 N N . LEU B 1 106 ? -0.891 9.992 0.697 1 98.94 106 LEU B N 1
ATOM 2173 C CA . LEU B 1 106 ? -2.311 9.93 0.366 1 98.94 106 LEU B CA 1
ATOM 2174 C C . LEU B 1 106 ? -2.541 9.047 -0.856 1 98.94 106 LEU B C 1
ATOM 2176 O O . LEU B 1 106 ? -3.486 8.25 -0.887 1 98.94 106 LEU B O 1
ATOM 2180 N N . VAL B 1 107 ? -1.707 9.156 -1.805 1 98.75 107 VAL B N 1
ATOM 2181 C CA . VAL B 1 107 ? -1.8 8.297 -2.979 1 98.75 107 VAL B CA 1
ATOM 2182 C C . VAL B 1 107 ? -1.587 6.844 -2.572 1 98.75 107 VAL B C 1
ATOM 2184 O O . VAL B 1 107 ? -2.371 5.965 -2.943 1 98.75 107 VAL B O 1
ATOM 2187 N N . ASP B 1 108 ? -0.608 6.609 -1.764 1 98.44 108 ASP B N 1
ATOM 2188 C CA . ASP B 1 108 ? -0.271 5.254 -1.338 1 98.44 108 ASP B CA 1
ATOM 2189 C C . ASP B 1 108 ? -1.347 4.684 -0.414 1 98.44 108 ASP B C 1
ATOM 2191 O O . ASP B 1 108 ? -1.56 3.473 -0.374 1 98.44 108 ASP B O 1
ATOM 2195 N N . SER B 1 109 ? -2.006 5.5 0.331 1 98.75 109 SER B N 1
ATOM 2196 C CA . SER B 1 109 ? -3.031 5.074 1.276 1 98.75 109 SER B CA 1
ATOM 2197 C C . SER B 1 109 ? -4.191 4.391 0.562 1 98.75 109 SER B C 1
ATOM 2199 O O . SER B 1 109 ? -4.848 3.512 1.129 1 98.75 109 SER B O 1
ATOM 2201 N N . LYS B 1 110 ? -4.41 4.695 -0.633 1 98.62 110 LYS B N 1
ATOM 2202 C CA . LYS B 1 110 ? -5.461 4.039 -1.404 1 98.62 110 LYS B CA 1
ATOM 2203 C C . LYS B 1 110 ? -5.148 2.561 -1.612 1 98.62 110 LYS B C 1
ATOM 2205 O O . LYS B 1 110 ? -6.055 1.724 -1.606 1 98.62 110 LYS B O 1
ATOM 2210 N N . VAL B 1 111 ? -3.912 2.303 -1.772 1 98.5 111 VAL B N 1
ATOM 2211 C CA . VAL B 1 111 ? -3.486 0.913 -1.909 1 98.5 111 VAL B CA 1
ATOM 2212 C C . VAL B 1 111 ? -3.727 0.168 -0.598 1 98.5 111 VAL B C 1
ATOM 2214 O O . VAL B 1 111 ? -4.211 -0.967 -0.601 1 98.5 111 VAL B O 1
ATOM 2217 N N . LEU B 1 112 ? -3.391 0.769 0.499 1 98.56 112 LEU B N 1
ATOM 2218 C CA . LEU B 1 112 ? -3.578 0.139 1.801 1 98.56 112 LEU B CA 1
ATOM 2219 C C . LEU B 1 112 ? -5.051 -0.182 2.043 1 98.56 112 LEU B C 1
ATOM 2221 O O . LEU B 1 112 ? -5.383 -1.262 2.537 1 98.56 112 LEU B O 1
ATOM 2225 N N . LEU B 1 113 ? -5.875 0.743 1.671 1 97.94 113 LEU B N 1
ATOM 2226 C CA . LEU B 1 113 ? -7.309 0.511 1.813 1 97.94 113 LEU B CA 1
ATOM 2227 C C . LEU B 1 113 ? -7.77 -0.629 0.912 1 97.94 113 LEU B C 1
ATOM 2229 O O . LEU B 1 113 ? -8.492 -1.525 1.355 1 97.94 113 LEU B O 1
ATOM 2233 N N . LYS B 1 114 ? -7.344 -0.589 -0.287 1 97.06 114 LYS B N 1
ATOM 2234 C CA . LYS B 1 114 ? -7.699 -1.606 -1.271 1 97.06 114 LYS B CA 1
ATOM 2235 C C . LYS B 1 114 ? -7.305 -3 -0.79 1 97.06 114 LYS B C 1
ATOM 2237 O O . LYS B 1 114 ? -8.055 -3.959 -0.963 1 97.06 114 LYS B O 1
ATOM 2242 N N . ARG B 1 115 ? -6.156 -3.07 -0.145 1 97.56 115 ARG B N 1
ATOM 2243 C CA . ARG B 1 115 ? -5.613 -4.359 0.27 1 97.56 115 ARG B CA 1
ATOM 2244 C C . ARG B 1 115 ? -6.031 -4.695 1.697 1 97.56 115 ARG B C 1
ATOM 2246 O O . ARG B 1 115 ? -5.602 -5.707 2.254 1 97.56 115 ARG B O 1
ATOM 2253 N N . LYS B 1 116 ? -6.758 -3.795 2.332 1 97.19 116 LYS B N 1
ATOM 2254 C CA . LYS B 1 116 ? -7.332 -3.984 3.66 1 97.19 116 LYS B CA 1
ATOM 2255 C C . LYS B 1 116 ? -6.246 -4.047 4.727 1 97.19 116 LYS B C 1
ATOM 2257 O O . LYS B 1 116 ? -6.363 -4.797 5.699 1 97.19 116 LYS B O 1
ATOM 2262 N N . ILE B 1 117 ? -5.227 -3.336 4.445 1 98 117 ILE B N 1
ATOM 2263 C CA . ILE B 1 117 ? -4.156 -3.203 5.426 1 98 117 ILE B CA 1
ATOM 2264 C C . ILE B 1 117 ? -4.438 -2.01 6.336 1 98 117 ILE B C 1
ATOM 2266 O O . ILE B 1 117 ? -3.686 -1.03 6.336 1 98 117 ILE B O 1
ATOM 2270 N N . TYR B 1 118 ? -5.332 -2.135 7.191 1 97.88 118 TYR B N 1
ATOM 2271 C CA . TYR B 1 118 ? -5.969 -1.015 7.871 1 97.88 118 TYR B CA 1
ATOM 2272 C C . TYR B 1 118 ? -5.078 -0.473 8.984 1 97.88 118 TYR B C 1
ATOM 2274 O O . TYR B 1 118 ? -5.043 0.736 9.227 1 97.88 118 TYR B O 1
ATOM 2282 N N . ASP B 1 119 ? -4.418 -1.364 9.672 1 97.5 119 ASP B N 1
ATOM 2283 C CA . ASP B 1 119 ? -3.525 -0.891 10.727 1 97.5 119 ASP B CA 1
ATOM 2284 C C . ASP B 1 119 ? -2.496 0.091 10.172 1 97.5 119 ASP B C 1
ATOM 2286 O O . ASP B 1 119 ? -2.258 1.148 10.758 1 97.5 119 ASP B O 1
ATOM 2290 N N . SER B 1 120 ? -1.96 -0.339 9.055 1 98.25 120 SER B N 1
ATOM 2291 C CA . SER B 1 120 ? -0.966 0.524 8.43 1 98.25 120 SER B CA 1
ATOM 2292 C C . SER B 1 120 ? -1.609 1.785 7.863 1 98.25 120 SER B C 1
ATOM 2294 O O . SER B 1 120 ? -0.997 2.855 7.859 1 98.25 120 SER B O 1
ATOM 2296 N N . ALA B 1 121 ? -2.783 1.64 7.387 1 98.62 121 ALA B N 1
ATOM 2297 C CA . ALA B 1 121 ? -3.514 2.807 6.898 1 98.62 121 ALA B CA 1
ATOM 2298 C C . ALA B 1 121 ? -3.697 3.844 8 1 98.62 121 ALA B C 1
ATOM 2300 O O . ALA B 1 121 ? -3.494 5.039 7.777 1 98.62 121 ALA B O 1
ATOM 2301 N N . VAL B 1 122 ? -4.023 3.422 9.195 1 98.75 122 VAL B N 1
ATOM 2302 C CA . VAL B 1 122 ? -4.172 4.309 10.344 1 98.75 122 VAL B CA 1
ATOM 2303 C C . VAL B 1 122 ? -2.846 5.004 10.641 1 98.75 122 VAL B C 1
ATOM 2305 O O . VAL B 1 122 ? -2.811 6.219 10.859 1 98.75 122 VAL B O 1
ATOM 2308 N N . GLN B 1 123 ? -1.828 4.227 10.555 1 98.62 123 GLN B N 1
ATOM 2309 C CA . GLN B 1 123 ? -0.51 4.777 10.844 1 98.62 123 GLN B CA 1
ATOM 2310 C C . GLN B 1 123 ? -0.115 5.832 9.812 1 98.62 123 GLN B C 1
ATOM 2312 O O . GLN B 1 123 ? 0.438 6.875 10.164 1 98.62 123 GLN B O 1
ATOM 2317 N N . GLU B 1 124 ? -0.408 5.539 8.539 1 98.69 124 GLU B N 1
ATOM 2318 C CA . GLU B 1 124 ? -0.086 6.504 7.492 1 98.69 124 GLU B CA 1
ATOM 2319 C C . GLU B 1 124 ? -0.888 7.793 7.664 1 98.69 124 GLU B C 1
ATOM 2321 O O . GLU B 1 124 ? -0.352 8.891 7.492 1 98.69 124 GLU B O 1
ATOM 2326 N N . ALA B 1 125 ? -2.117 7.656 8.016 1 98.88 125 ALA B N 1
ATOM 2327 C CA . ALA B 1 125 ? -2.932 8.844 8.273 1 98.88 125 ALA B CA 1
ATOM 2328 C C . ALA B 1 125 ? -2.354 9.664 9.414 1 98.88 125 ALA B C 1
ATOM 2330 O O . ALA B 1 125 ? -2.277 10.891 9.328 1 98.88 125 ALA B O 1
ATOM 2331 N N . ASN B 1 126 ? -1.93 9.023 10.43 1 98.81 126 ASN B N 1
ATOM 2332 C CA . ASN B 1 126 ? -1.294 9.711 11.547 1 98.81 126 ASN B CA 1
ATOM 2333 C C . ASN B 1 126 ? 0.024 10.359 11.133 1 98.81 126 ASN B C 1
ATOM 2335 O O . ASN B 1 126 ? 0.367 11.445 11.609 1 98.81 126 ASN B O 1
ATOM 2339 N N . SER B 1 127 ? 0.741 9.688 10.289 1 98.75 127 SER B N 1
ATOM 2340 C CA . SER B 1 127 ? 2.006 10.25 9.836 1 98.75 127 SER B CA 1
ATOM 2341 C C . SER B 1 127 ? 1.786 11.562 9.078 1 98.75 127 SER B C 1
ATOM 2343 O O . SER B 1 127 ? 2.611 12.469 9.156 1 98.75 127 SER B O 1
ATOM 2345 N N . ILE B 1 128 ? 0.662 11.664 8.375 1 98.94 128 ILE B N 1
ATOM 2346 C CA . ILE B 1 128 ? 0.309 12.914 7.707 1 98.94 128 ILE B CA 1
ATOM 2347 C C . ILE B 1 128 ? 0.252 14.047 8.727 1 98.94 128 ILE B C 1
ATOM 2349 O O . ILE B 1 128 ? 0.798 15.133 8.5 1 98.94 128 ILE B O 1
ATOM 2353 N N . ARG B 1 129 ? -0.36 13.789 9.82 1 98.75 129 ARG B N 1
ATOM 2354 C CA . ARG B 1 129 ? -0.502 14.805 10.859 1 98.75 129 ARG B CA 1
ATOM 2355 C C . ARG B 1 129 ? 0.857 15.211 11.414 1 98.75 129 ARG B C 1
ATOM 2357 O O . ARG B 1 129 ? 1.081 16.391 11.719 1 98.75 129 ARG B O 1
ATOM 2364 N N . ILE B 1 130 ? 1.743 14.312 11.484 1 98.38 130 ILE B N 1
ATOM 2365 C CA . ILE B 1 130 ? 3.1 14.602 11.938 1 98.38 130 ILE B CA 1
ATOM 2366 C C . ILE B 1 130 ? 3.805 15.492 10.922 1 98.38 130 ILE B C 1
ATOM 2368 O O . ILE B 1 130 ? 4.465 16.469 11.297 1 98.38 130 ILE B O 1
ATOM 2372 N N . HIS B 1 131 ? 3.615 15.188 9.648 1 98.31 131 HIS B N 1
ATOM 2373 C CA . HIS B 1 131 ? 4.199 16.016 8.602 1 98.31 131 HIS B CA 1
ATOM 2374 C C . HIS B 1 131 ? 3.643 17.438 8.656 1 98.31 131 HIS B C 1
ATOM 2376 O O . HIS B 1 131 ? 4.379 18.406 8.453 1 98.31 131 HIS B O 1
ATOM 2382 N N . VAL B 1 132 ? 2.395 17.578 8.945 1 98.62 132 VAL B N 1
ATOM 2383 C CA . VAL B 1 132 ? 1.789 18.906 9.062 1 98.62 132 VAL B CA 1
ATOM 2384 C C . VAL B 1 132 ? 2.404 19.656 10.242 1 98.62 132 VAL B C 1
ATOM 2386 O O . VAL B 1 132 ? 2.777 20.828 10.125 1 98.62 132 VAL B O 1
ATOM 2389 N N . ASP B 1 133 ? 2.504 19.016 11.312 1 96.75 133 ASP B N 1
ATOM 2390 C CA . ASP B 1 133 ? 3.072 19.609 12.508 1 96.75 133 ASP B CA 1
ATOM 2391 C C . ASP B 1 133 ? 4.523 20.031 12.281 1 96.75 133 ASP B C 1
ATOM 2393 O O . ASP B 1 133 ? 4.938 21.109 12.711 1 96.75 133 ASP B O 1
ATOM 2397 N N . ASN B 1 134 ? 5.266 19.172 11.633 1 96.25 134 ASN B N 1
ATOM 2398 C CA . ASN B 1 134 ? 6.652 19.516 11.32 1 96.25 134 ASN B CA 1
ATOM 2399 C C . ASN B 1 134 ? 6.75 20.75 10.43 1 96.25 134 ASN B C 1
ATOM 2401 O O . ASN B 1 134 ? 7.648 21.562 10.602 1 96.25 134 ASN B O 1
ATOM 2405 N N . CYS B 1 135 ? 5.836 20.859 9.539 1 96.88 135 CYS B N 1
ATOM 2406 C CA . CYS B 1 135 ? 5.789 22.062 8.711 1 96.88 135 CYS B CA 1
ATOM 2407 C C . CYS B 1 135 ? 5.508 23.297 9.555 1 96.88 135 CYS B C 1
ATOM 2409 O O . CYS B 1 135 ? 6.238 24.281 9.477 1 96.88 135 CYS B O 1
ATOM 2411 N N . ILE B 1 136 ? 4.578 23.234 10.484 1 95.94 136 ILE B N 1
ATOM 2412 C CA . ILE B 1 136 ? 4.059 24.422 11.148 1 95.94 136 ILE B CA 1
ATOM 2413 C C . ILE B 1 136 ? 4.898 24.734 12.391 1 95.94 136 ILE B C 1
ATOM 2415 O O . ILE B 1 136 ? 5.184 25.891 12.672 1 95.94 136 ILE B O 1
ATOM 2419 N N . SER B 1 137 ? 5.383 23.703 13.047 1 91.12 137 SER B N 1
ATOM 2420 C CA . SER B 1 137 ? 6.055 23.906 14.328 1 91.12 137 SER B CA 1
ATOM 2421 C C . SER B 1 137 ? 7.559 23.688 14.195 1 91.12 137 SER B C 1
ATOM 2423 O O . SER B 1 137 ? 8.32 24 15.117 1 91.12 137 SER B O 1
ATOM 2425 N N . GLY B 1 138 ? 7.961 23.25 13.055 1 86.56 138 GLY B N 1
ATOM 2426 C CA . GLY B 1 138 ? 9.375 22.984 12.852 1 86.56 138 GLY B CA 1
ATOM 2427 C C . GLY B 1 138 ? 9.75 21.531 13.07 1 86.56 138 GLY B C 1
ATOM 2428 O O . GLY B 1 138 ? 9.031 20.797 13.758 1 86.56 138 GLY B O 1
ATOM 2429 N N . ASP B 1 139 ? 10.852 21.094 12.469 1 77.62 139 ASP B N 1
ATOM 2430 C CA . ASP B 1 139 ? 11.297 19.703 12.461 1 77.62 139 ASP B CA 1
ATOM 2431 C C . ASP B 1 139 ? 12.008 19.344 13.758 1 77.62 139 ASP B C 1
ATOM 2433 O O . ASP B 1 139 ? 12.148 18.156 14.094 1 77.62 139 ASP B O 1
ATOM 2437 N N . SER B 1 140 ? 12.641 20.312 14.414 1 68.88 140 SER B N 1
ATOM 2438 C CA . SER B 1 140 ? 13.43 20.016 15.609 1 68.88 140 SER B CA 1
ATOM 2439 C C . SER B 1 140 ? 12.844 20.703 16.828 1 68.88 140 SER B C 1
ATOM 2441 O O . SER B 1 140 ? 12.367 21.844 16.75 1 68.88 140 SER B O 1
ATOM 2443 N N . PRO B 1 141 ? 12.922 19.859 17.891 1 62.47 141 PRO B N 1
ATOM 2444 C CA . PRO B 1 141 ? 12.547 20.484 19.156 1 62.47 141 PRO B CA 1
ATOM 2445 C C . PRO B 1 141 ? 13.477 21.625 19.562 1 62.47 141 PRO B C 1
ATOM 2447 O O . PRO B 1 141 ? 14.695 21.516 19.375 1 62.47 141 PRO B O 1
ATOM 2450 N N . GLY B 1 142 ? 13.133 22.719 19.719 1 60.03 142 GLY B N 1
ATOM 2451 C CA . GLY B 1 142 ? 13.961 23.797 20.234 1 60.03 142 GLY B CA 1
ATOM 2452 C C . GLY B 1 142 ? 14 25.016 19.328 1 60.03 142 GLY B C 1
ATOM 2453 O O . GLY B 1 142 ? 14.367 26.109 19.75 1 60.03 142 GLY B O 1
ATOM 2454 N N . GLU B 1 143 ? 14.047 24.641 18.047 1 60.44 143 GLU B N 1
ATOM 2455 C CA . GLU B 1 143 ? 14.047 25.828 17.188 1 60.44 143 GLU B CA 1
ATOM 2456 C C . GLU B 1 143 ? 12.719 26.578 17.281 1 60.44 143 GLU B C 1
ATOM 2458 O O . GLU B 1 143 ? 11.656 25.969 17.391 1 60.44 143 GLU B O 1
ATOM 2463 N N . SER B 1 144 ? 12.867 27.781 17.5 1 72.62 144 SER B N 1
ATOM 2464 C CA . SER B 1 144 ? 11.648 28.578 17.484 1 72.62 144 SER B CA 1
ATOM 2465 C C . SER B 1 144 ? 10.969 28.516 16.109 1 72.62 144 SER B C 1
ATOM 2467 O O . SER B 1 144 ? 11.609 28.734 15.086 1 72.62 144 SER B O 1
ATOM 2469 N N . PRO B 1 145 ? 9.75 28.094 16.172 1 81 145 PRO B N 1
ATOM 2470 C CA . PRO B 1 145 ? 9.047 28.031 14.883 1 81 145 PRO B CA 1
ATOM 2471 C C . PRO B 1 145 ? 8.922 29.391 14.203 1 81 145 PRO B C 1
ATOM 2473 O O . PRO B 1 145 ? 8.867 30.422 14.891 1 81 145 PRO B O 1
ATOM 2476 N N . TYR B 1 146 ? 9.164 29.328 12.961 1 89.88 146 TYR B N 1
ATOM 2477 C CA . TYR B 1 146 ? 8.883 30.516 12.164 1 89.88 146 TYR B CA 1
ATOM 2478 C C . TYR B 1 146 ? 7.441 30.969 12.367 1 89.88 146 TYR B C 1
ATOM 2480 O O . TYR B 1 146 ? 6.508 30.172 12.281 1 89.88 146 TYR B O 1
ATOM 2488 N N . HIS B 1 147 ? 7.316 32.25 12.75 1 92.44 147 HIS B N 1
ATOM 2489 C CA . HIS B 1 147 ? 5.977 32.812 12.883 1 92.44 147 HIS B CA 1
ATOM 2490 C C . HIS B 1 147 ? 5.387 33.156 11.523 1 92.44 147 HIS B C 1
ATOM 2492 O O . HIS B 1 147 ? 5.574 34.281 11.039 1 92.44 147 HIS B O 1
ATOM 2498 N N . ASP B 1 148 ? 4.613 32.281 10.969 1 95.31 148 ASP B N 1
ATOM 2499 C CA . ASP B 1 148 ? 4.078 32.438 9.617 1 95.31 148 ASP B CA 1
ATOM 2500 C C . ASP B 1 148 ? 2.758 33.188 9.625 1 95.31 148 ASP B C 1
ATOM 2502 O O . ASP B 1 148 ? 1.744 32.688 10.117 1 95.31 148 ASP B O 1
ATOM 2506 N N . THR B 1 149 ? 2.799 34.344 9.086 1 95.75 149 THR B N 1
ATOM 2507 C CA . THR B 1 149 ? 1.61 35.188 9.102 1 95.75 149 THR B CA 1
ATOM 2508 C C . THR B 1 149 ? 0.802 35 7.816 1 95.75 149 THR B C 1
ATOM 2510 O O . THR B 1 149 ? -0.227 35.656 7.625 1 95.75 149 THR B O 1
ATOM 2513 N N . SER B 1 150 ? 1.25 34.125 6.914 1 97.44 150 SER B N 1
ATOM 2514 C CA . SER B 1 150 ? 0.508 33.812 5.691 1 97.44 150 SER B CA 1
ATOM 2515 C C . SER B 1 150 ? -0.712 32.938 5.98 1 97.44 150 SER B C 1
ATOM 2517 O O . SER B 1 150 ? -1.043 32.688 7.141 1 97.44 150 SER B O 1
ATOM 2519 N N . LEU B 1 151 ? -1.365 32.5 4.887 1 98.5 151 LEU B N 1
ATOM 2520 C CA . LEU B 1 151 ? -2.521 31.625 5.02 1 98.5 151 LEU B CA 1
ATOM 2521 C C . LEU B 1 151 ? -2.082 30.188 5.242 1 98.5 151 LEU B C 1
ATOM 2523 O O . LEU B 1 151 ? -2.916 29.297 5.48 1 98.5 151 LEU B O 1
ATOM 2527 N N . LEU B 1 152 ? -0.799 29.906 5.234 1 98.69 152 LEU B N 1
ATOM 2528 C CA . LEU B 1 152 ? -0.296 28.531 5.266 1 98.69 152 LEU B CA 1
ATOM 2529 C C . LEU B 1 152 ? -0.756 27.812 6.527 1 98.69 152 LEU B C 1
ATOM 2531 O O . LEU B 1 152 ? -1.237 26.688 6.457 1 98.69 152 LEU B O 1
ATOM 2535 N N . PRO B 1 153 ? -0.718 28.406 7.688 1 98.5 153 PRO B N 1
ATOM 2536 C CA . PRO B 1 153 ? -1.185 27.672 8.867 1 98.5 153 PRO B CA 1
ATOM 2537 C C . PRO B 1 153 ? -2.654 27.281 8.773 1 98.5 153 PRO B C 1
ATOM 2539 O O . PRO B 1 153 ? -3.035 26.188 9.234 1 98.5 153 PRO B O 1
ATOM 2542 N N . LYS B 1 154 ? -3.398 28.109 8.18 1 98.62 154 LYS B N 1
ATOM 2543 C CA . LYS B 1 154 ? -4.816 27.797 8.031 1 98.62 154 LYS B CA 1
ATOM 2544 C C . LYS B 1 154 ? -5.031 26.625 7.066 1 98.62 154 LYS B C 1
ATOM 2546 O O . LYS B 1 154 ? -5.824 25.734 7.336 1 98.62 154 LYS B O 1
ATOM 2551 N N . TYR B 1 155 ? -4.375 26.656 5.922 1 98.88 155 TYR B N 1
ATOM 2552 C CA . TYR B 1 155 ? -4.449 25.562 4.953 1 98.88 155 TYR B CA 1
ATOM 2553 C C . TYR B 1 155 ? -3.973 24.266 5.57 1 98.88 155 TYR B C 1
ATOM 2555 O O . TYR B 1 155 ? -4.609 23.219 5.398 1 98.88 155 TYR B O 1
ATOM 2563 N N . ALA B 1 156 ? -2.918 24.328 6.27 1 98.88 156 ALA B N 1
ATOM 2564 C CA . ALA B 1 156 ? -2.332 23.141 6.902 1 98.88 156 ALA B CA 1
ATOM 2565 C C . ALA B 1 156 ? -3.273 22.562 7.949 1 98.88 156 ALA B C 1
ATOM 2567 O O . ALA B 1 156 ? -3.373 21.344 8.086 1 98.88 156 ALA B O 1
ATOM 2568 N N . ALA B 1 157 ? -3.943 23.406 8.633 1 98.69 157 ALA B N 1
ATOM 2569 C CA . ALA B 1 157 ? -4.863 22.969 9.672 1 98.69 157 ALA B CA 1
ATOM 2570 C C . ALA B 1 157 ? -6 22.125 9.078 1 98.69 157 ALA B C 1
ATOM 2572 O O . ALA B 1 157 ? -6.461 21.172 9.703 1 98.69 157 ALA B O 1
ATOM 2573 N N . ILE B 1 158 ? -6.418 22.484 7.926 1 98.88 158 ILE B N 1
ATOM 2574 C CA . ILE B 1 158 ? -7.473 21.734 7.27 1 98.88 158 ILE B CA 1
ATOM 2575 C C . ILE B 1 158 ? -6.965 20.328 6.941 1 98.88 158 ILE B C 1
ATOM 2577 O O . ILE B 1 158 ? -7.648 19.328 7.207 1 98.88 158 ILE B O 1
ATOM 2581 N N . VAL B 1 159 ? -5.773 20.234 6.395 1 98.94 159 VAL B N 1
ATOM 2582 C CA . VAL B 1 159 ? -5.199 18.938 6.055 1 98.94 159 VAL B CA 1
ATOM 2583 C C . VAL B 1 159 ? -5.051 18.078 7.316 1 98.94 159 VAL B C 1
ATOM 2585 O O . VAL B 1 159 ? -5.344 16.891 7.309 1 98.94 159 VAL B O 1
ATOM 2588 N N . ASP B 1 160 ? -4.652 18.688 8.383 1 98.94 160 ASP B N 1
ATOM 2589 C CA . ASP B 1 160 ? -4.512 17.984 9.656 1 98.94 160 ASP B CA 1
ATOM 2590 C C . ASP B 1 160 ? -5.852 17.422 10.125 1 98.94 160 ASP B C 1
ATOM 2592 O O . ASP B 1 160 ? -5.934 16.25 10.508 1 98.94 160 ASP B O 1
ATOM 2596 N N . GLN B 1 161 ? -6.855 18.25 10.07 1 98.88 161 GLN B N 1
ATOM 2597 C CA . GLN B 1 161 ? -8.18 17.828 10.523 1 98.88 161 GLN B CA 1
ATOM 2598 C C . GLN B 1 161 ? -8.727 16.703 9.656 1 98.88 161 GLN B C 1
ATOM 2600 O O . GLN B 1 161 ? -9.297 15.734 10.172 1 98.88 161 GLN B O 1
ATOM 2605 N N . VAL B 1 162 ? -8.531 16.75 8.391 1 98.94 162 VAL B N 1
ATOM 2606 C CA . VAL B 1 162 ? -9.023 15.711 7.492 1 98.94 162 VAL B CA 1
ATOM 2607 C C . VAL B 1 162 ? -8.25 14.414 7.719 1 98.94 162 VAL B C 1
ATOM 2609 O O . VAL B 1 162 ? -8.836 13.328 7.723 1 98.94 162 VAL B O 1
ATOM 2612 N N . ALA B 1 163 ? -6.965 14.539 7.938 1 98.94 163 ALA B N 1
ATOM 2613 C CA . ALA B 1 163 ? -6.156 13.359 8.219 1 98.94 163 ALA B CA 1
ATOM 2614 C C . ALA B 1 163 ? -6.625 12.672 9.5 1 98.94 163 ALA B C 1
ATOM 2616 O O . ALA B 1 163 ? -6.664 11.438 9.57 1 98.94 163 ALA B O 1
ATOM 2617 N N . GLN B 1 164 ? -6.949 13.484 10.469 1 98.88 164 GLN B N 1
ATOM 2618 C CA . GLN B 1 164 ? -7.449 12.906 11.711 1 98.88 164 GLN B CA 1
ATOM 2619 C C . GLN B 1 164 ? -8.766 12.164 11.484 1 98.88 164 GLN B C 1
ATOM 2621 O O . GLN B 1 164 ? -9.008 11.117 12.094 1 98.88 164 GLN B O 1
ATOM 2626 N N . ILE B 1 165 ? -9.586 12.664 10.68 1 98.94 165 ILE B N 1
ATOM 2627 C CA . ILE B 1 165 ? -10.844 12.008 10.344 1 98.94 165 ILE B CA 1
ATOM 2628 C C . ILE B 1 165 ? -10.562 10.695 9.617 1 98.94 165 ILE B C 1
ATOM 2630 O O . ILE B 1 165 ? -11.188 9.672 9.906 1 98.94 165 ILE B O 1
ATOM 2634 N N . ILE B 1 166 ? -9.625 10.719 8.664 1 98.94 166 ILE B N 1
ATOM 2635 C CA . ILE B 1 166 ? -9.234 9.5 7.969 1 98.94 166 ILE B CA 1
ATOM 2636 C C . ILE B 1 166 ? -8.828 8.43 8.977 1 98.94 166 ILE B C 1
ATOM 2638 O O . ILE B 1 166 ? -9.32 7.301 8.938 1 98.94 166 ILE B O 1
ATOM 2642 N N . SER B 1 167 ? -7.922 8.797 9.914 1 98.88 167 SER B N 1
ATOM 2643 C CA . SER B 1 167 ? -7.43 7.824 10.883 1 98.88 167 SER B CA 1
ATOM 2644 C C . SER B 1 167 ? -8.562 7.285 11.75 1 98.88 167 SER B C 1
ATOM 2646 O O . SER B 1 167 ? -8.586 6.098 12.086 1 98.88 167 SER B O 1
ATOM 2648 N N . THR B 1 168 ? -9.492 8.133 12.094 1 98.81 168 THR B N 1
ATOM 2649 C CA . THR B 1 168 ? -10.625 7.727 12.906 1 98.81 168 THR B CA 1
ATOM 2650 C C . THR B 1 168 ? -11.492 6.711 12.164 1 98.81 168 THR B C 1
ATOM 2652 O O . THR B 1 168 ? -11.852 5.668 12.719 1 98.81 168 THR B O 1
ATOM 2655 N N . ILE B 1 169 ? -11.82 6.992 10.898 1 98.75 169 ILE B N 1
ATOM 2656 C CA . ILE B 1 169 ? -12.609 6.07 10.094 1 98.75 169 ILE B CA 1
ATOM 2657 C C . ILE B 1 169 ? -11.883 4.73 9.984 1 98.75 169 ILE B C 1
ATOM 2659 O O . ILE B 1 169 ? -12.477 3.674 10.203 1 98.75 169 ILE B O 1
ATOM 2663 N N . GLU B 1 170 ? -10.602 4.785 9.648 1 98.56 170 GLU B N 1
ATOM 2664 C CA . GLU B 1 170 ? -9.812 3.578 9.406 1 98.56 170 GLU B CA 1
ATOM 2665 C C . GLU B 1 170 ? -9.672 2.746 10.672 1 98.56 170 GLU B C 1
ATOM 2667 O O . GLU B 1 170 ? -9.617 1.516 10.617 1 98.56 170 GLU B O 1
ATOM 2672 N N . ASN B 1 171 ? -9.68 3.412 11.773 1 98.25 171 ASN B N 1
ATOM 2673 C CA . ASN B 1 171 ? -9.602 2.688 13.039 1 98.25 171 ASN B CA 1
ATOM 2674 C C . ASN B 1 171 ? -10.797 1.767 13.234 1 98.25 171 ASN B C 1
ATOM 2676 O O . ASN B 1 171 ? -10.68 0.699 13.836 1 98.25 171 ASN B O 1
ATOM 2680 N N . TYR B 1 172 ? -11.938 2.139 12.688 1 97.88 172 TYR B N 1
ATOM 2681 C CA . TYR B 1 172 ? -13.117 1.29 12.773 1 97.88 172 TYR B CA 1
ATOM 2682 C C . TYR B 1 172 ? -12.992 0.077 11.859 1 97.88 172 TYR B C 1
ATOM 2684 O O . TYR B 1 172 ? -13.734 -0.898 12.008 1 97.88 172 TYR B O 1
ATOM 2692 N N . LEU B 1 173 ? -12.094 0.205 10.906 1 97.62 173 LEU B N 1
ATOM 2693 C CA . LEU B 1 173 ? -11.914 -0.892 9.961 1 97.62 173 LEU B CA 1
ATOM 2694 C C . LEU B 1 173 ? -10.953 -1.937 10.516 1 97.62 173 LEU B C 1
ATOM 2696 O O . LEU B 1 173 ? -10.906 -3.068 10.031 1 97.62 173 LEU B O 1
ATOM 2700 N N . VAL B 1 174 ? -10.086 -1.521 11.422 1 96.38 174 VAL B N 1
ATOM 2701 C CA . VAL B 1 174 ? -9.125 -2.447 12.008 1 96.38 174 VAL B CA 1
ATOM 2702 C C . VAL B 1 174 ? -9.859 -3.527 12.797 1 96.38 174 VAL B C 1
ATOM 2704 O O . VAL B 1 174 ? -10.695 -3.223 13.656 1 96.38 174 VAL B O 1
ATOM 2707 N N . PRO B 1 175 ? -9.625 -4.711 12.391 1 88.88 175 PRO B N 1
ATOM 2708 C CA . PRO B 1 175 ? -10.289 -5.781 13.133 1 88.88 175 PRO B CA 1
ATOM 2709 C C . PRO B 1 175 ? -9.922 -5.781 14.617 1 88.88 175 PRO B C 1
ATOM 2711 O O . PRO B 1 175 ? -8.805 -5.41 14.984 1 88.88 175 PRO B O 1
ATOM 2714 N N . ALA B 1 176 ? -10.961 -6.07 15.461 1 67.81 176 ALA B N 1
ATOM 2715 C CA . ALA B 1 176 ? -10.828 -6.168 16.906 1 67.81 176 ALA B CA 1
ATOM 2716 C C . ALA B 1 176 ? -9.961 -7.355 17.312 1 67.81 176 ALA B C 1
ATOM 2718 O O . ALA B 1 176 ? -9.945 -8.383 16.625 1 67.81 176 ALA B O 1
#

Sequence (352 aa):
MARLSFIIVVFLLCVSFIYATKIVDVNTICKNTINPSFCSTLLNSKSGASRDLVSLAQYTIDVAHTNATNTINLIEKLIAQKGSSEEAQMHYHSCLSHFNEIVDILVDSKVLLKRKIYDSAVQEANSIRIHVDNCISGDSPGESPYHDTSLLPKYAAIVDQVAQIISTIENYLVPAMARLSFIIVVFLLCVSFIYATKIVDVNTICKNTINPSFCSTLLNSKSGASRDLVSLAQYTIDVAHTNATNTINLIEKLIAQKGSSEEAQMHYHSCLSHFNEIVDILVDSKVLLKRKIYDSAVQEANSIRIHVDNCISGDSPGESPYHDTSLLPKYAAIVDQVAQIISTIENYLVPA

Organism: NCBI:txid97028

Nearest PDB structures (foldseek):
  1xg2-assembly1_B  TM=8.655E-01  e=1.194E-06  Actinidia chinensis
  1x91-assembly1_A  TM=8.803E-01  e=7.727E-06  Arabidopsis thaliana
  1x8z-assembly1_A-2  TM=7.656E-01  e=2.827E-06  Arabidopsis thaliana
  1x8z-assembly3_A  TM=7.656E-01  e=2.827E-06  Arabidopsis thaliana
  1x8z-assembly2_C  TM=7.585E-01  e=2.215E-05  Arabidopsis thaliana